Protein AF-A0A1C5CQM0-F1 (afdb_monomer_lite)

Foldseek 3Di:
DAPVPDDPPDDPVRVVVNVQVVAWDWPDDVCPFKTKTWAQVLADPVSATKIWIDGPPDPDPTDIDNHPVRVVVLVQLVVLLVQCDDDPPDDRPDDPVLVVLVVLLLVLLVCVLVVVVVSSLVSLVVSVSNNRPLSLLLNLVSCVVVVNLPPRLSAPQCLDPLCVLQVLLSNLLSDDLPCPDCCVVVVVSNVPHDPVSVVVSVVSNVCVNVVNDDDADDDPLRVLQVVLVVCVVVVNLVVSVVSNVVCQVVDDASDSSGRGGRSDPSPPD

Radius of gyration: 24.05 Å; chains: 1; bounding box: 66×36×62 Å

Sequence (269 aa):
MFEEYLDEDAGPEERREADIWRRRLQLDVDSDSIHVLLDPEDVDEDGEWAVHTWATWRAAPPERYANFFEFMRGMYREFHSLRALPAGGESEFANDTTRELDALVEQARLEALRGDWERAGHALDEAKEYGGPRAAGLGDQIRRLLGRTYMVYFEDVVTDPQYAPELLPALVAGHPARSDGDDSTLMFHLRGAGDDVVSLAYATLAQVRNGTYRYTAAGPFGEAVERARELARWGNTDGACRTLIDALPVWKPLGPDHLAPRCGSLNCA

Structure (mmCIF, N/CA/C/O backbone):
data_AF-A0A1C5CQM0-F1
#
_entry.id   AF-A0A1C5CQM0-F1
#
loop_
_atom_site.group_PDB
_atom_site.id
_atom_site.type_symbol
_atom_site.label_atom_id
_atom_site.label_alt_id
_atom_site.label_comp_id
_atom_site.label_asym_id
_atom_site.label_entity_id
_atom_site.label_seq_id
_atom_site.pdbx_PDB_ins_code
_atom_site.Cartn_x
_atom_site.Cartn_y
_atom_site.Cartn_z
_atom_site.occupancy
_atom_site.B_iso_or_equiv
_atom_site.auth_seq_id
_atom_site.auth_comp_id
_atom_site.auth_asym_id
_atom_site.auth_atom_id
_atom_site.pdbx_PDB_model_num
ATOM 1 N N . MET A 1 1 ? -29.329 11.227 12.791 1.00 56.06 1 MET A N 1
ATOM 2 C CA . MET A 1 1 ? -30.190 12.433 12.730 1.00 56.06 1 MET A CA 1
ATOM 3 C C . MET A 1 1 ? -30.830 12.685 14.106 1.00 56.06 1 MET A C 1
ATOM 5 O O . MET A 1 1 ? -31.096 11.701 14.782 1.00 56.06 1 MET A O 1
ATOM 9 N N . PHE A 1 2 ? -31.066 13.933 14.547 1.00 53.31 2 PHE A N 1
ATOM 10 C CA . PHE A 1 2 ? -31.861 14.205 15.769 1.00 53.31 2 PHE A CA 1
ATOM 11 C C . PHE A 1 2 ? -33.367 14.248 15.455 1.00 53.31 2 PHE A C 1
ATOM 13 O O . PHE A 1 2 ? -33.741 14.631 14.351 1.00 53.31 2 PHE A O 1
ATOM 20 N N . GLU A 1 3 ? -34.220 13.901 16.426 1.00 50.59 3 GLU A N 1
ATOM 21 C CA . GLU A 1 3 ? -35.688 13.826 16.274 1.00 50.59 3 GLU A CA 1
ATOM 22 C C . GLU A 1 3 ? -36.320 15.148 15.792 1.00 50.59 3 GLU A C 1
ATOM 24 O O . GLU A 1 3 ? -37.268 15.125 15.016 1.00 50.59 3 GLU A O 1
ATOM 29 N N . GLU A 1 4 ? -35.737 16.300 16.149 1.00 48.41 4 GLU A N 1
ATOM 30 C CA . GLU A 1 4 ? -36.160 17.629 15.665 1.00 48.41 4 GLU A CA 1
ATOM 31 C C . GLU A 1 4 ? -35.994 17.843 14.150 1.00 48.41 4 GLU A C 1
ATOM 33 O O . GLU A 1 4 ? -36.541 18.804 13.611 1.00 48.41 4 GLU A O 1
ATOM 38 N N . TYR A 1 5 ? -35.258 16.969 13.457 1.00 51.94 5 TYR A N 1
ATOM 39 C CA . TYR A 1 5 ? -35.043 17.034 12.009 1.00 51.94 5 TYR A CA 1
ATOM 40 C C . TYR A 1 5 ? -35.804 15.949 11.230 1.00 51.94 5 TYR A C 1
ATOM 42 O O . TYR A 1 5 ? -35.628 15.853 10.015 1.00 51.94 5 TYR A O 1
ATOM 50 N N . LEU A 1 6 ? -36.638 15.139 11.898 1.00 46.56 6 LEU A N 1
ATOM 51 C CA . LEU A 1 6 ? -37.507 14.166 11.233 1.00 46.56 6 LEU A CA 1
ATOM 52 C C . LEU A 1 6 ? -38.764 14.853 10.679 1.00 46.56 6 LEU A C 1
ATOM 54 O O . LEU A 1 6 ? -39.506 15.490 11.425 1.00 46.56 6 LEU A O 1
ATOM 58 N N . ASP A 1 7 ? -39.033 14.667 9.387 1.00 55.66 7 ASP A N 1
ATOM 59 C CA . ASP A 1 7 ? -40.323 14.997 8.764 1.00 55.66 7 ASP A CA 1
ATOM 60 C C . ASP A 1 7 ? -41.306 13.807 8.881 1.00 55.66 7 ASP A C 1
ATOM 62 O O . ASP A 1 7 ? -40.902 12.667 9.138 1.00 55.66 7 ASP A O 1
ATOM 66 N N . GLU A 1 8 ? -42.606 14.036 8.671 1.00 56.31 8 GLU A N 1
ATOM 67 C CA . GLU A 1 8 ? -43.654 13.000 8.698 1.00 56.31 8 GLU A CA 1
ATOM 68 C C . GLU A 1 8 ? -43.383 11.864 7.686 1.00 56.31 8 GLU A C 1
ATOM 70 O O . GLU A 1 8 ? -43.763 10.712 7.926 1.00 56.31 8 GLU A O 1
ATOM 75 N N . ASP A 1 9 ? -42.630 12.156 6.620 1.00 51.81 9 ASP A N 1
ATOM 76 C CA . ASP A 1 9 ? -42.226 11.225 5.559 1.00 51.81 9 ASP A CA 1
ATOM 77 C C . ASP A 1 9 ? -40.897 10.479 5.819 1.00 51.81 9 ASP A C 1
ATOM 79 O O . ASP A 1 9 ? -40.452 9.709 4.964 1.00 51.81 9 ASP A O 1
ATOM 83 N N . ALA A 1 10 ? -40.263 10.652 6.987 1.00 51.19 10 ALA A N 1
ATOM 84 C CA . ALA A 1 10 ? -38.963 10.041 7.278 1.00 51.19 10 ALA A CA 1
ATOM 85 C C . ALA A 1 10 ? -38.974 8.502 7.175 1.00 51.19 10 ALA A C 1
ATOM 87 O O . ALA A 1 10 ? -39.876 7.814 7.671 1.00 51.19 10 ALA A O 1
ATOM 88 N N . GLY A 1 11 ? -37.943 7.942 6.545 1.00 63.12 11 GLY A N 1
ATOM 89 C CA . GLY A 1 11 ? -37.805 6.507 6.316 1.00 63.12 11 GLY A CA 1
ATOM 90 C C . GLY A 1 11 ? -37.598 5.698 7.609 1.00 63.12 11 GLY A C 1
ATOM 91 O O . GLY A 1 11 ? -37.236 6.240 8.654 1.00 63.12 11 GLY A O 1
ATOM 92 N N . PRO A 1 12 ? -37.799 4.367 7.581 1.00 58.28 12 PRO A N 1
ATOM 93 C CA . PRO A 1 12 ? -37.571 3.511 8.748 1.00 58.28 12 PRO A CA 1
ATOM 94 C C . PRO A 1 12 ? -36.124 3.553 9.270 1.00 58.28 12 PRO A C 1
ATOM 96 O O . PRO A 1 12 ? -35.930 3.408 10.473 1.00 58.28 12 PRO A O 1
ATOM 99 N N . GLU A 1 13 ? -35.124 3.792 8.414 1.00 56.16 13 GLU A N 1
ATOM 100 C CA . GLU A 1 13 ? -33.720 3.977 8.826 1.00 56.16 13 GLU A CA 1
ATOM 101 C C . GLU A 1 13 ? -33.498 5.310 9.556 1.00 56.16 13 GLU A C 1
ATOM 103 O O . GLU A 1 13 ? -32.892 5.333 10.623 1.00 56.16 13 GLU A O 1
ATOM 108 N N . GLU A 1 14 ? -34.076 6.400 9.049 1.00 55.69 14 GLU A N 1
ATOM 109 C CA . GLU A 1 14 ? -34.025 7.738 9.655 1.00 55.69 14 GLU A CA 1
ATOM 110 C C . GLU A 1 14 ? -34.710 7.781 11.029 1.00 55.69 14 GLU A C 1
ATOM 112 O O . GLU A 1 14 ? -34.193 8.370 11.979 1.00 55.69 14 GLU A O 1
ATOM 117 N N . ARG A 1 15 ? -35.846 7.086 11.169 1.00 60.62 15 ARG A N 1
ATOM 118 C CA . ARG A 1 15 ? -36.527 6.919 12.463 1.00 60.62 15 ARG A CA 1
ATOM 119 C C . ARG A 1 15 ? -35.701 6.087 13.444 1.00 60.62 15 ARG A C 1
ATOM 121 O O . ARG A 1 15 ? -35.651 6.427 14.624 1.00 60.62 15 ARG A O 1
ATOM 128 N N . ARG A 1 16 ? -35.010 5.043 12.963 1.00 60.28 16 ARG A N 1
ATOM 129 C CA . ARG A 1 16 ? -34.065 4.257 13.773 1.00 60.28 16 ARG A CA 1
ATOM 130 C C . ARG A 1 16 ? -32.920 5.135 14.272 1.00 60.28 16 ARG A C 1
ATOM 132 O O . ARG A 1 16 ? -32.593 5.082 15.449 1.00 60.28 16 ARG A O 1
ATOM 139 N N . GLU A 1 17 ? -32.362 5.986 13.411 1.00 61.81 17 GLU A N 1
ATOM 140 C CA . GLU A 1 17 ? -31.308 6.930 13.793 1.00 61.81 17 GLU A CA 1
ATOM 141 C C . GLU A 1 17 ? -31.733 7.939 14.861 1.00 61.81 17 GLU A C 1
ATOM 143 O O . GLU A 1 17 ? -30.897 8.332 15.670 1.00 61.81 17 GLU A O 1
ATOM 148 N N . ALA A 1 18 ? -32.991 8.376 14.878 1.00 62.50 18 ALA A N 1
ATOM 149 C CA . ALA A 1 18 ? -33.484 9.275 15.918 1.00 62.50 18 ALA A CA 1
ATOM 150 C C . ALA A 1 18 ? -33.755 8.543 17.243 1.00 62.50 18 ALA A C 1
ATOM 152 O O . ALA A 1 18 ? -33.412 9.055 18.309 1.00 62.50 18 ALA A O 1
ATOM 153 N N . ASP A 1 19 ? -34.303 7.322 17.192 1.00 63.88 19 ASP A N 1
ATOM 154 C CA . ASP A 1 19 ? -34.532 6.483 18.381 1.00 63.88 19 ASP A CA 1
ATOM 155 C C . ASP A 1 19 ? -33.215 6.129 19.103 1.00 63.88 19 ASP A C 1
ATOM 157 O O . ASP A 1 19 ? -33.175 6.065 20.337 1.00 63.88 19 ASP A O 1
ATOM 161 N N . ILE A 1 20 ? -32.125 5.991 18.338 1.00 63.88 20 ILE A N 1
ATOM 162 C CA . ILE A 1 20 ? -30.747 5.825 18.826 1.00 63.88 20 ILE A CA 1
ATOM 163 C C . ILE A 1 20 ? -30.342 6.945 19.799 1.00 63.88 20 ILE A C 1
ATOM 165 O O . ILE A 1 20 ? -29.660 6.683 20.784 1.00 63.88 20 ILE A O 1
ATOM 169 N N . TRP A 1 21 ? -30.789 8.186 19.603 1.00 64.94 21 TRP A N 1
ATOM 170 C CA . TRP A 1 21 ? -30.466 9.280 20.529 1.00 64.94 21 TRP A CA 1
ATOM 171 C C . TRP A 1 21 ? -31.307 9.262 21.810 1.00 64.94 21 TRP A C 1
ATOM 173 O O . TRP A 1 21 ? -30.910 9.855 22.811 1.00 64.94 21 TRP A O 1
ATOM 183 N N . ARG A 1 22 ? -32.456 8.574 21.817 1.00 65.38 22 ARG A N 1
ATOM 184 C CA . ARG A 1 22 ? -33.427 8.635 22.921 1.00 65.38 22 ARG A CA 1
ATOM 185 C C . ARG A 1 22 ? -33.199 7.594 24.018 1.00 65.38 22 ARG A C 1
ATOM 187 O O . ARG A 1 22 ? -33.675 7.780 25.136 1.00 65.38 22 ARG A O 1
ATOM 194 N N . ARG A 1 23 ? -32.545 6.472 23.696 1.00 66.25 23 ARG A N 1
ATOM 195 C CA . ARG A 1 23 ? -32.475 5.280 24.573 1.00 66.25 23 ARG A CA 1
ATOM 196 C C . ARG A 1 23 ? -31.060 4.866 24.958 1.00 66.25 23 ARG A C 1
ATOM 198 O O . ARG A 1 23 ? -30.897 3.984 25.798 1.00 66.25 23 ARG A O 1
ATOM 205 N N . ARG A 1 24 ? -30.049 5.465 24.335 1.00 66.94 24 ARG A N 1
ATOM 206 C CA . ARG A 1 24 ? -28.674 4.990 24.434 1.00 66.94 24 ARG A CA 1
ATOM 207 C C . ARG A 1 24 ? -27.913 5.569 25.607 1.00 66.94 24 ARG A C 1
ATOM 209 O O . ARG A 1 24 ? -28.098 6.719 26.000 1.00 66.94 24 ARG A O 1
ATOM 216 N N . LEU A 1 25 ? -27.007 4.746 26.125 1.00 75.25 25 LEU A N 1
ATOM 217 C CA . LEU A 1 25 ? -26.005 5.179 27.082 1.00 75.25 25 LEU A CA 1
ATOM 218 C C . LEU A 1 25 ? -24.875 5.856 26.300 1.00 75.25 25 LEU A C 1
ATOM 220 O O . LEU A 1 25 ? -24.153 5.196 25.550 1.00 75.25 25 LEU A O 1
ATOM 224 N N . GLN A 1 26 ? -24.739 7.172 26.454 1.00 76.25 26 GLN A N 1
ATOM 225 C CA . GLN A 1 26 ? -23.591 7.898 25.924 1.00 76.25 26 GLN A CA 1
ATOM 226 C C . GLN A 1 26 ? -22.377 7.623 26.812 1.00 76.25 26 GLN A C 1
ATOM 228 O O . GLN A 1 26 ? -22.432 7.804 28.030 1.00 76.25 26 GLN A O 1
ATOM 233 N N . LEU A 1 27 ? -21.280 7.186 26.196 1.00 72.75 27 LEU A N 1
ATOM 234 C CA . LEU A 1 27 ? -19.985 7.168 26.859 1.00 72.75 27 LEU A CA 1
ATOM 235 C C . LEU A 1 27 ? -19.454 8.596 26.830 1.00 72.75 27 LEU A C 1
ATOM 237 O O . LEU A 1 27 ? -19.162 9.131 25.760 1.00 72.75 27 LEU A O 1
ATOM 241 N N . ASP A 1 28 ? -19.426 9.232 27.998 1.00 61.50 28 ASP A N 1
ATOM 242 C CA . ASP A 1 28 ? -19.013 10.623 28.108 1.00 61.50 28 ASP A CA 1
ATOM 243 C C . ASP A 1 28 ? -17.517 10.749 27.811 1.00 61.50 28 ASP A C 1
ATOM 245 O O . ASP A 1 28 ? -16.663 10.156 28.476 1.00 61.50 28 ASP A O 1
ATOM 249 N N . VAL A 1 29 ? -17.228 11.516 26.771 1.00 59.53 29 VAL A N 1
ATOM 250 C CA . VAL A 1 29 ? -15.906 12.010 26.421 1.00 59.53 29 VAL A CA 1
ATOM 251 C C . VAL A 1 29 ? -16.116 13.503 26.245 1.00 59.53 29 VAL A C 1
ATOM 253 O O . VAL A 1 29 ? -17.025 13.894 25.517 1.00 59.53 29 VAL A O 1
ATOM 256 N N . ASP A 1 30 ? -15.299 14.318 26.910 1.00 55.78 30 ASP A N 1
ATOM 257 C CA . ASP A 1 30 ? -15.329 15.785 26.830 1.00 55.78 30 ASP A CA 1
ATOM 258 C C . ASP A 1 30 ? -14.893 16.216 25.408 1.00 55.78 30 ASP A C 1
ATOM 260 O O . ASP A 1 30 ? -13.739 16.556 25.140 1.00 55.78 30 ASP A O 1
ATOM 264 N N . SER A 1 31 ? -15.791 16.020 24.441 1.00 58.78 31 SER A N 1
ATOM 265 C CA . SER A 1 31 ? -15.575 16.146 23.004 1.00 58.78 31 SER A CA 1
ATOM 266 C C . SER A 1 31 ? -16.852 16.671 22.357 1.00 58.78 31 SER A C 1
ATOM 268 O O . SER A 1 31 ? -17.829 15.945 22.190 1.00 58.78 31 SER A O 1
ATOM 270 N N . ASP A 1 32 ? -16.826 17.926 21.911 1.00 59.25 32 ASP A N 1
ATOM 271 C CA . ASP A 1 32 ? -17.967 18.614 21.274 1.00 59.25 32 ASP A CA 1
ATOM 272 C C . ASP A 1 32 ? -18.225 18.149 19.825 1.00 59.25 32 ASP A C 1
ATOM 274 O O . ASP A 1 32 ? -18.612 18.914 18.942 1.00 59.25 32 ASP A O 1
ATOM 278 N N . SER A 1 33 ? -17.829 16.923 19.510 1.00 65.06 33 SER A N 1
ATOM 279 C CA . SER A 1 33 ? -17.196 16.642 18.232 1.00 65.06 33 SER A CA 1
ATOM 280 C C . SER A 1 33 ? -17.438 15.200 17.776 1.00 65.06 33 SER A C 1
ATOM 282 O O . SER A 1 33 ? -17.894 14.982 16.649 1.00 65.06 33 SER A O 1
ATOM 284 N N . ILE A 1 34 ? -17.246 14.223 18.668 1.00 74.31 34 ILE A N 1
ATOM 285 C CA . ILE A 1 34 ? -17.585 12.814 18.429 1.00 74.31 34 ILE A CA 1
ATOM 286 C C . ILE A 1 34 ? -18.450 12.308 19.579 1.00 74.31 34 ILE A C 1
ATOM 288 O O . ILE A 1 34 ? -18.066 12.402 20.740 1.00 74.31 34 ILE A O 1
ATOM 292 N N . HIS A 1 35 ? -19.589 11.712 19.246 1.00 77.31 35 HIS A N 1
ATOM 293 C CA . HIS A 1 35 ? -20.472 11.042 20.191 1.00 77.31 35 HIS A CA 1
ATOM 294 C C . HIS A 1 35 ? -20.327 9.528 20.058 1.00 77.31 35 HIS A C 1
ATOM 296 O O . HIS A 1 35 ? -20.376 8.993 18.950 1.00 77.31 35 HIS A O 1
ATOM 302 N N . VAL A 1 36 ? -20.188 8.839 21.191 1.00 85.00 36 VAL A N 1
ATOM 303 C CA . VAL A 1 36 ? -20.109 7.375 21.268 1.00 85.00 36 VAL A CA 1
ATOM 304 C C . VAL A 1 36 ? -21.316 6.864 22.047 1.00 85.00 36 VAL A C 1
ATOM 306 O O . VAL A 1 36 ? -21.500 7.207 23.216 1.00 85.00 36 VAL A O 1
ATOM 309 N N . LEU A 1 37 ? -22.159 6.068 21.390 1.00 85.12 37 LEU A N 1
ATOM 310 C CA . LEU A 1 37 ? -23.470 5.666 21.899 1.00 85.12 37 LEU A CA 1
ATOM 311 C C . LEU A 1 37 ? -23.609 4.141 21.922 1.00 85.12 37 LEU A C 1
ATOM 313 O O . LEU A 1 37 ? -23.523 3.510 20.869 1.00 85.12 37 LEU A O 1
ATOM 317 N N . LEU A 1 38 ? -23.914 3.564 23.085 1.00 85.31 38 LEU A N 1
ATOM 318 C CA . LEU A 1 38 ? -24.212 2.135 23.248 1.00 85.31 38 LEU A CA 1
ATOM 319 C C . LEU A 1 38 ? -25.714 1.853 23.120 1.00 85.31 38 LEU A C 1
ATOM 321 O O . LEU A 1 38 ? -26.513 2.505 23.799 1.00 85.31 38 LEU A O 1
ATOM 325 N N . ASP A 1 39 ? -26.089 0.880 22.287 1.00 85.25 39 ASP A N 1
ATOM 326 C CA . ASP A 1 39 ? -27.480 0.471 22.056 1.00 85.25 39 ASP A CA 1
ATOM 327 C C . ASP A 1 39 ? -27.900 -0.773 22.849 1.00 85.25 39 ASP A C 1
ATOM 329 O O . ASP A 1 39 ? -27.424 -1.867 22.556 1.00 85.25 39 ASP A O 1
ATOM 333 N N . PRO A 1 40 ? -28.833 -0.660 23.804 1.00 81.50 40 PRO A N 1
ATOM 334 C CA . PRO A 1 40 ? -29.360 -1.827 24.504 1.00 81.50 40 PRO A CA 1
ATOM 335 C C . PRO A 1 40 ? -30.330 -2.687 23.669 1.00 81.50 40 PRO A C 1
ATOM 337 O O . PRO A 1 40 ? -30.640 -3.800 24.087 1.00 81.50 40 PRO A O 1
ATOM 340 N N . GLU A 1 41 ? -30.851 -2.200 22.534 1.00 80.62 41 GLU A N 1
ATOM 341 C CA . GLU A 1 41 ? -31.756 -2.958 21.646 1.00 80.62 41 GLU A CA 1
ATOM 342 C C . GLU A 1 41 ? -31.040 -3.581 20.437 1.00 80.62 41 GLU A C 1
ATOM 344 O O . GLU A 1 41 ? -31.612 -4.437 19.756 1.00 80.62 41 GLU A O 1
ATOM 349 N N . ASP A 1 42 ? -29.796 -3.181 20.176 1.00 83.06 42 ASP A N 1
ATOM 350 C CA . ASP A 1 42 ? -28.930 -3.782 19.163 1.00 83.06 42 ASP A CA 1
ATOM 351 C C . ASP A 1 42 ? -27.822 -4.555 19.877 1.00 83.06 42 ASP A C 1
ATOM 353 O O . ASP A 1 42 ? -26.782 -4.002 20.231 1.00 83.06 42 ASP A O 1
ATOM 357 N N . VAL A 1 43 ? -28.101 -5.830 20.152 1.00 85.88 43 VAL A N 1
ATOM 358 C CA . VAL A 1 43 ? -27.201 -6.737 20.867 1.00 85.88 43 VAL A CA 1
ATOM 359 C C . VAL A 1 43 ? -26.682 -7.830 19.945 1.00 85.88 43 VAL A C 1
ATOM 361 O O . VAL A 1 43 ? -27.408 -8.310 19.070 1.00 85.88 43 VAL A O 1
ATOM 364 N N . ASP A 1 44 ? -25.427 -8.218 20.135 1.00 85.12 44 ASP A N 1
ATOM 365 C CA . ASP A 1 44 ? -24.821 -9.323 19.398 1.00 85.12 44 ASP A CA 1
ATOM 366 C C . ASP A 1 44 ? -25.192 -10.703 19.982 1.00 85.12 44 ASP A C 1
ATOM 368 O O . ASP A 1 44 ? -26.022 -10.829 20.888 1.00 85.12 44 ASP A O 1
ATOM 372 N N . GLU A 1 45 ? -24.612 -11.765 19.412 1.00 85.69 45 GLU A N 1
ATOM 373 C CA . GLU A 1 45 ? -24.870 -13.157 19.813 1.00 85.69 45 GLU A CA 1
ATOM 374 C C . GLU A 1 45 ? -24.453 -13.454 21.265 1.00 85.69 45 GLU A C 1
ATOM 376 O O . GLU A 1 45 ? -25.025 -14.350 21.892 1.00 85.69 45 GLU A O 1
ATOM 381 N N . ASP A 1 46 ? -23.514 -12.676 21.810 1.00 85.44 46 ASP A N 1
ATOM 382 C CA . ASP A 1 46 ? -23.006 -12.791 23.178 1.00 85.44 46 ASP A CA 1
ATOM 383 C C . ASP A 1 46 ? -23.774 -11.886 24.165 1.00 85.44 46 ASP A C 1
ATOM 385 O O . ASP A 1 46 ? -23.576 -11.957 25.383 1.00 85.44 46 ASP A O 1
ATOM 389 N N . GLY A 1 47 ? -24.716 -11.081 23.659 1.00 85.81 47 GLY A N 1
ATOM 390 C CA . GLY A 1 47 ? -25.523 -10.144 24.435 1.00 85.81 47 GLY A CA 1
ATOM 391 C C . GLY A 1 47 ? -24.816 -8.820 24.730 1.00 85.81 47 GLY A C 1
ATOM 392 O O . GLY A 1 47 ? -25.291 -8.058 25.579 1.00 85.81 47 GLY A O 1
ATOM 393 N N . GLU A 1 48 ? -23.699 -8.535 24.058 1.00 89.00 48 GLU A N 1
ATOM 394 C CA . GLU A 1 48 ? -23.023 -7.247 24.155 1.00 89.00 48 GLU A CA 1
ATOM 395 C C . GLU A 1 48 ? -23.739 -6.195 23.302 1.00 89.00 48 GLU A C 1
ATOM 397 O O . GLU A 1 48 ? -24.322 -6.488 22.261 1.00 89.00 48 GLU A O 1
ATOM 402 N N . TRP A 1 49 ? -23.734 -4.950 23.777 1.00 90.12 49 TRP A N 1
ATOM 403 C CA . TRP A 1 49 ? -24.436 -3.836 23.138 1.00 90.12 49 TRP A CA 1
ATOM 404 C C . TRP A 1 49 ? -23.597 -3.239 22.011 1.00 90.12 49 TRP A C 1
ATOM 406 O O . TRP A 1 49 ? -22.423 -2.913 22.214 1.00 90.12 49 TRP A O 1
ATOM 416 N N . ALA A 1 50 ? -24.217 -3.008 20.856 1.00 89.38 50 ALA A N 1
ATOM 417 C CA . ALA A 1 50 ? -23.577 -2.356 19.726 1.00 89.38 50 ALA A CA 1
ATOM 418 C C . ALA A 1 50 ? -23.188 -0.914 20.066 1.00 89.38 50 ALA A C 1
ATOM 420 O O . ALA A 1 50 ? -23.922 -0.177 20.733 1.00 89.38 50 ALA A O 1
ATOM 421 N N . VAL A 1 51 ? -22.034 -0.481 19.562 1.00 87.12 51 VAL A N 1
ATOM 422 C CA . VAL A 1 51 ? -21.551 0.896 19.720 1.00 87.12 51 VAL A CA 1
ATOM 423 C C . VAL A 1 51 ? -21.727 1.608 18.396 1.00 87.12 51 VAL A C 1
ATOM 425 O O . VAL A 1 51 ? -21.331 1.086 17.357 1.00 87.12 51 VAL A O 1
ATOM 428 N N . HIS A 1 52 ? -22.289 2.812 18.414 1.00 85.31 52 HIS A N 1
ATOM 429 C CA . HIS A 1 52 ? -22.277 3.672 17.240 1.00 85.31 52 HIS A CA 1
ATOM 430 C C . HIS A 1 52 ? -21.522 4.953 17.531 1.00 85.31 52 HIS A C 1
ATOM 432 O O . HIS A 1 52 ? -21.718 5.573 18.579 1.00 85.31 52 HIS A O 1
ATOM 438 N N . THR A 1 53 ? -20.688 5.353 16.580 1.00 83.44 53 THR A N 1
ATOM 439 C CA . THR A 1 53 ? -19.981 6.625 16.627 1.00 83.44 53 THR A CA 1
ATOM 440 C C . THR A 1 53 ? -20.626 7.601 15.660 1.00 83.44 53 THR A C 1
ATOM 442 O O . THR A 1 53 ? -20.942 7.269 14.516 1.00 83.44 53 THR A O 1
ATOM 445 N N . TRP A 1 54 ? -20.838 8.826 16.123 1.00 74.19 54 TRP A N 1
ATOM 446 C CA . TRP A 1 54 ? -21.346 9.909 15.298 1.00 74.19 54 TRP A CA 1
ATOM 447 C C . TRP A 1 54 ? -20.423 11.112 15.418 1.00 74.19 54 TRP A C 1
ATOM 449 O O . TRP A 1 54 ? -20.199 11.621 16.512 1.00 74.19 54 TRP A O 1
ATOM 459 N N . ALA A 1 55 ? -19.880 11.557 14.290 1.00 77.44 55 ALA A N 1
ATOM 460 C CA . ALA A 1 55 ? -19.008 12.719 14.219 1.00 77.44 55 ALA A CA 1
ATOM 461 C C . ALA A 1 55 ? -19.709 13.818 13.418 1.00 77.44 55 ALA A C 1
ATOM 463 O O . ALA A 1 55 ? -20.078 13.604 12.263 1.00 77.44 55 ALA A O 1
ATOM 464 N N . THR A 1 56 ? -19.877 14.997 14.018 1.00 68.12 56 THR A N 1
ATOM 465 C CA . THR A 1 56 ? -20.667 16.114 13.456 1.00 68.12 56 THR A CA 1
ATOM 466 C C . THR A 1 56 ? -20.136 16.625 12.110 1.00 68.12 56 THR A C 1
ATOM 468 O O . THR A 1 56 ? -20.901 17.132 11.293 1.00 68.12 56 THR A O 1
ATOM 471 N N . TRP A 1 57 ? -18.832 16.486 11.853 1.00 64.88 57 TRP A N 1
ATOM 472 C CA . TRP A 1 57 ? -18.178 16.892 10.599 1.00 64.88 57 TRP A CA 1
ATOM 473 C C . TRP A 1 57 ? -18.123 15.795 9.537 1.00 64.88 57 TRP A C 1
ATOM 475 O O . TRP A 1 57 ? -17.750 16.065 8.393 1.00 64.88 57 TRP A O 1
ATOM 485 N N . ARG A 1 58 ? -18.410 14.542 9.899 1.00 66.19 58 ARG A N 1
ATOM 486 C CA . ARG A 1 58 ? -18.340 13.426 8.959 1.00 66.19 58 ARG A CA 1
ATOM 487 C C . ARG A 1 58 ? -19.677 13.391 8.227 1.00 66.19 58 ARG A C 1
ATOM 489 O O . ARG A 1 58 ? -20.696 13.052 8.813 1.00 66.19 58 ARG A O 1
ATOM 496 N N . ALA A 1 59 ? -19.686 13.729 6.939 1.00 65.88 59 ALA A N 1
ATOM 497 C CA . ALA A 1 59 ? -20.866 13.600 6.074 1.00 65.88 59 ALA A CA 1
ATOM 498 C C . ALA A 1 59 ? -21.142 12.125 5.701 1.00 65.88 59 ALA A C 1
ATOM 500 O O . ALA A 1 59 ? -21.361 11.791 4.539 1.00 65.88 59 ALA A O 1
ATOM 501 N N . ALA A 1 60 ? -21.048 11.232 6.685 1.00 66.56 60 ALA A N 1
ATOM 502 C CA . ALA A 1 60 ? -21.230 9.796 6.564 1.00 66.56 60 ALA A CA 1
ATOM 503 C C . ALA A 1 60 ? -22.168 9.315 7.684 1.00 66.56 60 ALA A C 1
ATOM 505 O O . ALA A 1 60 ? -22.212 9.945 8.746 1.00 66.56 60 ALA A O 1
ATOM 506 N N . PRO A 1 61 ? -22.916 8.221 7.462 1.00 67.81 61 PRO A N 1
ATOM 507 C CA . PRO A 1 61 ? -23.757 7.633 8.499 1.00 67.81 61 PRO A CA 1
ATOM 508 C C . PRO A 1 61 ? -22.928 7.210 9.726 1.00 67.81 61 PRO A C 1
ATOM 510 O O . PRO A 1 61 ? -21.715 6.999 9.599 1.00 67.81 61 PRO A O 1
ATOM 513 N N . PRO A 1 62 ? -23.563 7.076 10.908 1.00 74.06 62 PRO A N 1
ATOM 514 C CA . PRO A 1 62 ? -22.889 6.608 12.111 1.00 74.06 62 PRO A CA 1
ATOM 515 C C . PRO A 1 62 ? -22.197 5.266 11.869 1.00 74.06 62 PRO A C 1
ATOM 517 O O . PRO A 1 62 ? -22.797 4.335 11.327 1.00 74.06 62 PRO A O 1
ATOM 520 N N . GLU A 1 63 ? -20.944 5.150 12.291 1.00 83.75 63 GLU A N 1
ATOM 521 C CA . GLU A 1 63 ? -20.203 3.900 12.159 1.00 83.75 63 GLU A CA 1
ATOM 522 C C . GLU A 1 63 ? -20.635 2.949 13.275 1.00 83.75 63 GLU A C 1
ATOM 524 O O . GLU A 1 63 ? -20.654 3.331 14.446 1.00 83.75 63 GLU A O 1
ATOM 529 N N . ARG A 1 64 ? -21.031 1.726 12.910 1.00 87.75 64 ARG A N 1
ATOM 530 C CA . ARG A 1 64 ? -21.529 0.710 13.843 1.00 87.75 64 ARG A CA 1
ATOM 531 C C . ARG A 1 64 ? -20.453 -0.331 14.121 1.00 87.75 64 ARG A C 1
ATOM 533 O O . ARG A 1 64 ? -19.984 -0.999 13.203 1.00 87.75 64 ARG A O 1
ATOM 540 N N . TYR A 1 65 ? -20.187 -0.556 15.398 1.00 86.75 65 TYR A N 1
ATOM 541 C CA . TYR A 1 65 ? -19.383 -1.654 15.918 1.00 86.75 65 TYR A CA 1
ATOM 542 C C . TYR A 1 65 ? -20.299 -2.669 16.598 1.00 86.75 65 TYR A C 1
ATOM 544 O O . TYR A 1 65 ? -21.263 -2.286 17.261 1.00 86.75 65 TYR A O 1
ATOM 552 N N . ALA A 1 66 ? -20.003 -3.959 16.423 1.00 87.50 66 ALA A N 1
ATOM 553 C CA . ALA A 1 66 ? -20.823 -5.037 16.979 1.00 87.50 66 ALA A CA 1
ATOM 554 C C . ALA A 1 66 ? -20.924 -4.960 18.508 1.00 87.50 66 ALA A C 1
ATOM 556 O O . ALA A 1 66 ? -21.993 -5.207 19.051 1.00 87.50 66 ALA A O 1
ATOM 557 N N . ASN A 1 67 ? -19.837 -4.552 19.166 1.00 87.69 67 ASN A N 1
ATOM 558 C CA . ASN A 1 67 ? -19.760 -4.409 20.609 1.00 87.69 67 ASN A CA 1
ATOM 559 C C . ASN A 1 67 ? -18.654 -3.428 21.038 1.00 87.69 67 ASN A C 1
ATOM 561 O O . ASN A 1 67 ? -17.927 -2.864 20.210 1.00 87.69 67 ASN A O 1
ATOM 565 N N . PHE A 1 68 ? -18.532 -3.212 22.351 1.00 86.81 68 PHE A N 1
ATOM 566 C CA . PHE A 1 68 ? -17.540 -2.303 22.931 1.00 86.81 68 PHE A CA 1
ATOM 567 C C . PHE A 1 68 ? -16.097 -2.756 22.699 1.00 86.81 68 PHE A C 1
ATOM 569 O O . PHE A 1 68 ? -15.219 -1.912 22.512 1.00 86.81 68 PHE A O 1
ATOM 576 N N . PHE A 1 69 ? -15.841 -4.064 22.663 1.00 87.62 69 PHE A N 1
ATOM 577 C CA . PHE A 1 69 ? -14.506 -4.587 22.396 1.00 87.62 69 PHE A CA 1
ATOM 578 C C . PHE A 1 69 ? -14.030 -4.236 20.979 1.00 87.62 69 PHE A C 1
ATOM 580 O O . PHE A 1 69 ? -12.939 -3.682 20.819 1.00 87.62 69 PHE A O 1
ATOM 587 N N . GLU A 1 70 ? -14.861 -4.474 19.962 1.00 89.12 70 GLU A N 1
ATOM 588 C CA . GLU A 1 70 ? -14.543 -4.121 18.573 1.00 89.12 70 GLU A CA 1
ATOM 589 C C . GLU A 1 70 ? -14.406 -2.605 18.383 1.00 89.12 70 GLU A C 1
ATOM 591 O O . GLU A 1 70 ? -13.505 -2.152 17.674 1.00 89.12 70 GLU A O 1
ATOM 596 N N . PHE A 1 71 ? -15.223 -1.807 19.080 1.00 89.12 71 PHE A N 1
ATOM 597 C CA . PHE A 1 71 ? -15.055 -0.353 19.116 1.00 89.12 71 PHE A CA 1
ATOM 598 C C . PHE A 1 71 ? -13.687 0.052 19.683 1.00 89.12 71 PHE A C 1
ATOM 600 O O . PHE A 1 71 ? -12.949 0.798 19.041 1.00 89.12 71 PHE A O 1
ATOM 607 N N . MET A 1 72 ? -13.306 -0.470 20.852 1.00 89.00 72 MET A N 1
ATOM 608 C CA . MET A 1 72 ? -12.016 -0.151 21.470 1.00 89.00 72 MET A CA 1
ATOM 609 C C . MET A 1 72 ? -10.836 -0.601 20.607 1.00 89.00 72 MET A C 1
ATOM 611 O O . MET A 1 72 ? -9.835 0.111 20.518 1.00 89.00 72 MET A O 1
ATOM 615 N N . ARG A 1 73 ? -10.952 -1.747 19.925 1.00 88.12 73 ARG A N 1
ATOM 616 C CA . ARG A 1 73 ? -9.950 -2.219 18.961 1.00 88.12 73 ARG A CA 1
ATOM 617 C C . ARG A 1 73 ? -9.841 -1.288 17.750 1.00 88.12 73 ARG A C 1
ATOM 619 O O . ARG A 1 73 ? -8.726 -0.996 17.317 1.00 88.12 73 ARG A O 1
ATOM 626 N N . GLY A 1 74 ? -10.968 -0.799 17.233 1.00 86.44 74 GLY A N 1
ATOM 627 C CA . GLY A 1 74 ? -11.020 0.211 16.173 1.00 86.44 74 GLY A CA 1
ATOM 628 C C . GLY A 1 74 ? -10.345 1.521 16.583 1.00 86.44 74 GLY A C 1
ATOM 629 O O . GL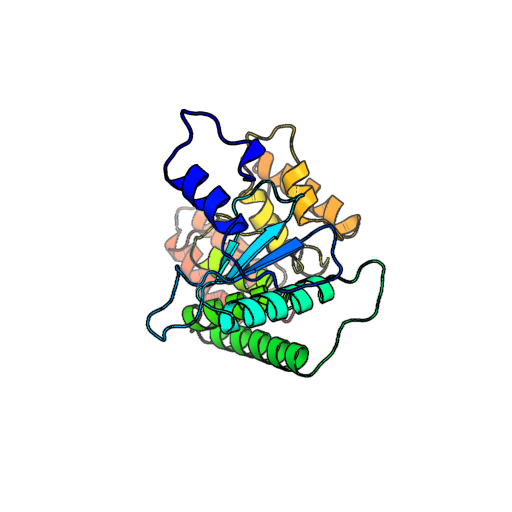Y A 1 74 ? -9.444 1.988 15.893 1.00 86.44 74 GLY A O 1
ATOM 630 N N . MET A 1 75 ? -10.688 2.056 17.757 1.00 86.56 75 MET A N 1
ATOM 631 C CA . MET A 1 75 ? -10.068 3.275 18.299 1.00 86.56 75 MET A CA 1
ATOM 632 C C . MET A 1 75 ? -8.571 3.112 18.543 1.00 86.56 75 MET A C 1
ATOM 634 O O . MET A 1 75 ? -7.789 4.028 18.300 1.00 86.56 75 MET A O 1
ATOM 638 N N . TYR A 1 76 ? -8.153 1.932 18.995 1.00 85.69 76 TYR A N 1
ATOM 639 C CA . TYR A 1 76 ? -6.745 1.616 19.169 1.00 85.69 76 TYR A CA 1
ATOM 640 C C . TYR A 1 76 ? -5.982 1.648 17.836 1.00 85.69 76 TYR A C 1
ATOM 642 O O . TYR A 1 76 ? -4.919 2.261 17.762 1.00 85.69 76 TYR A O 1
ATOM 650 N N . ARG A 1 77 ? -6.538 1.057 16.769 1.00 87.44 77 ARG A N 1
ATOM 651 C CA . ARG A 1 77 ? -5.977 1.134 15.406 1.00 87.44 77 ARG A CA 1
ATOM 652 C C . ARG A 1 77 ? -5.900 2.568 14.895 1.00 87.44 77 ARG A C 1
ATOM 654 O O . ARG A 1 77 ? -4.836 2.997 14.456 1.00 87.44 77 ARG A O 1
ATOM 661 N N . GLU A 1 78 ? -6.998 3.315 15.004 1.00 84.00 78 GLU A N 1
ATOM 662 C CA . GLU A 1 78 ? -7.077 4.707 14.553 1.00 84.00 78 GLU A CA 1
ATOM 663 C C . GLU A 1 78 ? -6.046 5.586 15.267 1.00 84.00 78 GLU A C 1
ATOM 665 O O . GLU A 1 78 ? -5.340 6.362 14.625 1.00 84.00 78 GLU A O 1
ATOM 670 N N . PHE A 1 79 ? -5.887 5.414 16.581 1.00 84.81 79 PHE A N 1
ATOM 671 C CA . PHE A 1 79 ? -4.877 6.130 17.351 1.00 84.81 79 PHE A CA 1
ATOM 672 C C . PHE A 1 79 ? -3.460 5.901 16.806 1.00 84.81 79 PHE A C 1
ATOM 674 O O . PHE A 1 79 ? -2.717 6.868 16.626 1.00 84.81 79 PHE A O 1
ATOM 681 N N . HIS A 1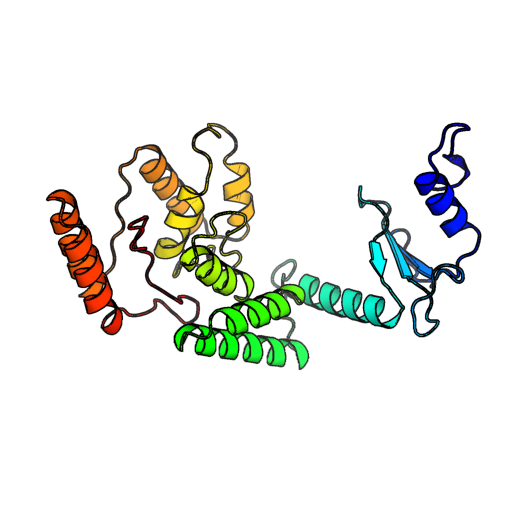 80 ? -3.080 4.650 16.521 1.00 83.19 80 HIS A N 1
ATOM 682 C CA . HIS A 1 80 ? -1.766 4.356 15.933 1.00 83.19 80 HIS A CA 1
ATOM 683 C C . HIS A 1 80 ? -1.641 4.922 14.519 1.00 83.19 80 HIS A C 1
ATOM 685 O O . HIS A 1 80 ? -0.636 5.562 14.220 1.00 83.19 80 HIS A O 1
ATOM 691 N N . SER A 1 81 ? -2.682 4.798 13.692 1.00 81.19 81 SER A N 1
ATOM 692 C CA . SER A 1 81 ? -2.674 5.331 12.327 1.00 81.19 81 SER A CA 1
ATOM 693 C C . SER A 1 81 ? -2.491 6.851 12.290 1.00 81.19 81 SER A C 1
ATOM 695 O O . SER A 1 81 ? -1.680 7.355 11.513 1.00 81.19 81 SER A O 1
ATOM 697 N N . LEU A 1 82 ? -3.170 7.590 13.171 1.00 81.06 82 LEU A N 1
ATOM 698 C CA . LEU A 1 82 ? -3.008 9.042 13.284 1.00 81.06 82 LEU A CA 1
ATOM 699 C C . LEU A 1 82 ? -1.612 9.437 13.778 1.00 81.06 82 LEU A C 1
ATOM 701 O O . LEU A 1 82 ? -1.102 10.490 13.402 1.00 81.06 82 LEU A O 1
ATOM 705 N N . ARG A 1 83 ? -0.988 8.609 14.621 1.00 78.12 83 ARG A N 1
ATOM 706 C CA . ARG A 1 83 ? 0.371 8.840 15.133 1.00 78.12 83 ARG A CA 1
ATOM 707 C C . ARG A 1 83 ? 1.468 8.457 14.144 1.00 78.12 83 ARG A C 1
ATOM 709 O O . ARG A 1 83 ? 2.572 8.980 14.265 1.00 78.12 83 ARG A O 1
ATOM 716 N N . ALA A 1 84 ? 1.171 7.592 13.179 1.00 69.81 84 ALA A N 1
ATOM 717 C CA . ALA A 1 84 ? 2.115 7.176 12.149 1.00 69.81 84 ALA A CA 1
ATOM 718 C C . ALA A 1 84 ? 2.433 8.278 11.121 1.00 69.81 84 ALA A C 1
ATOM 720 O O . ALA A 1 84 ? 3.469 8.213 10.468 1.00 69.81 84 ALA A O 1
ATOM 721 N N . LEU A 1 85 ? 1.583 9.305 10.999 1.00 63.31 85 LEU A N 1
ATOM 722 C CA . LEU A 1 85 ? 1.809 10.496 10.172 1.00 63.31 85 LEU A CA 1
ATOM 723 C C . LEU A 1 85 ? 2.169 11.680 11.087 1.00 63.31 85 LEU A C 1
ATOM 725 O O . LEU A 1 85 ? 1.264 12.366 11.570 1.00 63.31 85 LEU A O 1
ATOM 729 N N . PRO A 1 86 ? 3.461 11.959 11.360 1.00 55.19 86 PRO A N 1
ATOM 730 C CA . PRO A 1 86 ? 3.831 13.014 12.291 1.00 55.19 86 PRO A CA 1
ATOM 731 C C . PRO A 1 86 ? 3.370 14.369 11.751 1.00 55.19 86 PRO A C 1
ATOM 733 O O . PRO A 1 86 ? 3.825 14.834 10.701 1.00 55.19 86 PRO A O 1
ATOM 736 N N . ALA A 1 87 ? 2.492 15.048 12.484 1.00 52.72 87 ALA A N 1
ATOM 737 C CA . ALA A 1 87 ? 2.210 16.447 12.221 1.00 52.72 87 ALA A CA 1
ATOM 738 C C . ALA A 1 87 ? 3.463 17.267 12.576 1.00 52.72 87 ALA A C 1
ATOM 740 O O . ALA A 1 87 ? 3.780 17.461 13.743 1.00 52.72 87 ALA A O 1
ATOM 741 N N . GLY A 1 88 ? 4.195 17.750 11.570 1.00 51.44 88 GLY A N 1
ATOM 742 C CA . GLY A 1 88 ? 5.222 18.777 11.776 1.00 51.44 88 GLY A CA 1
ATOM 743 C C . GLY A 1 88 ? 6.560 18.307 12.361 1.00 51.44 88 GLY A C 1
ATOM 744 O O . GLY A 1 88 ? 7.132 19.010 13.189 1.00 51.44 88 GLY A O 1
ATOM 745 N N . GLY A 1 89 ? 7.106 17.177 11.897 1.00 52.28 89 GLY A N 1
ATOM 746 C CA . GLY A 1 89 ? 8.494 16.790 12.204 1.00 52.28 89 GLY A CA 1
ATOM 747 C C . GLY A 1 89 ? 8.714 16.239 13.616 1.00 52.28 89 GLY A C 1
ATOM 748 O O . GLY A 1 89 ? 9.847 16.227 14.099 1.00 52.28 89 GLY A O 1
ATOM 749 N N . GLU A 1 90 ? 7.646 15.795 14.281 1.00 57.78 90 GLU A N 1
ATOM 750 C CA . GLU A 1 90 ? 7.753 15.017 15.514 1.00 57.78 90 GLU A CA 1
ATOM 751 C C . GLU A 1 90 ? 8.464 13.677 15.258 1.00 57.78 90 GLU A C 1
ATOM 753 O O . GLU A 1 90 ? 8.402 13.113 14.163 1.00 57.78 90 GLU A O 1
ATOM 758 N N . SER A 1 91 ? 9.172 13.182 16.278 1.00 57.19 91 SER A N 1
ATOM 759 C CA . SER A 1 91 ? 9.836 11.875 16.231 1.00 57.19 91 SER A CA 1
ATOM 760 C C . SER A 1 91 ? 8.814 10.760 16.023 1.00 57.19 91 SER A C 1
ATOM 762 O O . SER A 1 91 ? 7.707 10.827 16.555 1.00 57.19 91 SER A O 1
ATOM 764 N N . GLU A 1 92 ? 9.228 9.709 15.317 1.00 66.38 92 GLU A N 1
ATOM 765 C CA . GLU A 1 92 ? 8.439 8.497 15.105 1.00 66.38 92 GLU A CA 1
ATOM 766 C C . GLU A 1 92 ? 7.869 7.961 16.428 1.00 66.38 92 GLU A C 1
ATOM 768 O O . GLU A 1 92 ? 8.577 7.841 17.438 1.00 66.38 92 GLU A O 1
ATOM 773 N N . PHE A 1 93 ? 6.569 7.666 16.429 1.00 71.44 93 PHE A N 1
ATOM 774 C CA . PHE A 1 93 ? 5.870 7.124 17.585 1.00 71.44 93 PHE A CA 1
ATOM 775 C C . PHE A 1 93 ? 6.242 5.649 17.777 1.00 71.44 93 PHE A C 1
ATOM 777 O O . PHE A 1 93 ? 5.599 4.759 17.236 1.00 71.44 93 PHE A O 1
ATOM 784 N N . ALA A 1 94 ? 7.296 5.387 18.550 1.00 79.69 94 ALA A N 1
ATOM 785 C CA . ALA A 1 94 ? 7.795 4.034 18.783 1.00 79.69 94 ALA A CA 1
ATOM 786 C C . ALA A 1 94 ? 7.272 3.435 20.101 1.00 79.69 94 ALA A C 1
ATOM 788 O O . ALA A 1 94 ? 7.571 3.931 21.190 1.00 79.69 94 ALA A O 1
ATOM 789 N N . ASN A 1 95 ? 6.554 2.316 20.022 1.00 83.94 95 ASN A N 1
ATOM 790 C CA . ASN A 1 95 ? 6.132 1.507 21.168 1.00 83.94 95 ASN A CA 1
ATOM 791 C C . ASN A 1 95 ? 6.235 0.004 20.841 1.00 83.94 95 ASN A C 1
ATOM 793 O O . ASN A 1 95 ? 6.777 -0.377 19.807 1.00 83.94 95 ASN A O 1
ATOM 797 N N . ASP A 1 96 ? 5.786 -0.863 21.748 1.00 87.31 96 ASP A N 1
ATOM 798 C CA . ASP A 1 96 ? 5.861 -2.315 21.536 1.00 87.31 96 ASP A CA 1
ATOM 799 C C . ASP A 1 96 ? 5.006 -2.761 20.337 1.00 87.31 96 ASP A C 1
ATOM 801 O O . ASP A 1 96 ? 5.474 -3.540 19.512 1.00 87.31 96 ASP A O 1
ATOM 805 N N . THR A 1 97 ? 3.816 -2.184 20.172 1.00 85.50 97 THR A N 1
ATOM 806 C CA . THR A 1 97 ? 2.912 -2.445 19.044 1.00 85.50 97 THR A CA 1
ATOM 807 C C . THR A 1 97 ? 3.518 -2.037 17.711 1.00 85.50 97 THR A C 1
ATOM 809 O O . THR A 1 97 ? 3.441 -2.801 16.758 1.00 85.50 97 THR A O 1
ATOM 812 N N . THR A 1 98 ? 4.158 -0.868 17.617 1.00 85.19 98 THR A N 1
ATOM 813 C CA . THR A 1 98 ? 4.787 -0.454 16.354 1.00 85.19 98 THR A CA 1
ATOM 814 C C . THR A 1 98 ? 5.962 -1.356 15.992 1.00 85.19 98 THR A C 1
ATOM 816 O O . THR A 1 98 ? 6.097 -1.730 14.834 1.00 85.19 98 THR A O 1
ATOM 819 N N . ARG A 1 99 ? 6.741 -1.830 16.976 1.00 89.31 99 ARG A N 1
ATOM 820 C CA . ARG A 1 99 ? 7.802 -2.824 16.727 1.00 89.31 99 ARG A CA 1
ATOM 821 C C . ARG A 1 99 ? 7.252 -4.179 16.278 1.00 89.31 99 ARG A C 1
ATOM 823 O O . ARG A 1 99 ? 7.868 -4.841 15.445 1.00 89.31 99 ARG A O 1
ATOM 830 N N . GLU A 1 100 ? 6.123 -4.611 16.833 1.00 90.25 100 GLU A N 1
ATOM 831 C CA . GLU A 1 100 ? 5.428 -5.825 16.386 1.00 90.25 100 GLU A CA 1
ATOM 832 C C . GLU A 1 100 ? 4.906 -5.677 14.952 1.00 90.25 100 GLU A C 1
ATOM 834 O O . GLU A 1 100 ? 5.066 -6.596 14.148 1.00 90.25 100 GLU A O 1
ATOM 839 N N . LEU A 1 101 ? 4.358 -4.509 14.605 1.00 89.62 101 LEU A N 1
ATOM 840 C CA . LEU A 1 101 ? 3.913 -4.188 13.248 1.00 89.62 101 LEU A CA 1
ATOM 841 C C . LEU A 1 101 ? 5.084 -4.153 12.257 1.00 89.62 101 LEU A C 1
ATOM 843 O O . LEU A 1 101 ? 4.980 -4.743 11.185 1.00 89.62 101 LEU A O 1
ATOM 847 N N . ASP A 1 102 ? 6.223 -3.562 12.621 1.00 89.94 102 ASP A N 1
ATOM 848 C CA . ASP A 1 102 ? 7.431 -3.574 11.786 1.00 89.94 102 ASP A CA 1
ATOM 849 C C . ASP A 1 102 ? 7.916 -5.004 11.512 1.00 89.94 102 ASP A C 1
ATOM 851 O O . ASP A 1 102 ? 8.275 -5.357 10.383 1.00 89.94 102 ASP A O 1
ATOM 855 N N . ALA A 1 103 ? 7.893 -5.856 12.542 1.00 92.62 103 ALA A N 1
ATOM 856 C CA . ALA A 1 103 ? 8.231 -7.267 12.408 1.00 92.62 103 ALA A CA 1
ATOM 857 C C . ALA A 1 103 ? 7.225 -8.014 11.516 1.00 92.62 103 ALA A C 1
ATOM 859 O O . ALA A 1 103 ? 7.635 -8.849 10.705 1.00 92.62 103 ALA A O 1
ATOM 860 N N . LEU A 1 104 ? 5.930 -7.700 11.626 1.00 93.88 104 LEU A N 1
ATOM 861 C CA . LEU A 1 104 ? 4.878 -8.255 10.775 1.00 93.88 104 LEU A CA 1
ATOM 862 C C . LEU A 1 104 ? 5.081 -7.861 9.305 1.00 93.88 104 LEU A C 1
ATOM 864 O O . LEU A 1 104 ? 5.022 -8.729 8.435 1.00 93.88 104 LEU A O 1
ATOM 868 N N . VAL A 1 105 ? 5.381 -6.590 9.024 1.00 93.50 105 VAL A N 1
ATOM 869 C CA . VAL A 1 105 ? 5.652 -6.090 7.665 1.00 93.50 105 VAL A CA 1
ATOM 870 C C . VAL A 1 105 ? 6.881 -6.772 7.065 1.00 93.50 105 VAL A C 1
ATOM 872 O O . VAL A 1 105 ? 6.842 -7.225 5.919 1.00 93.50 105 VAL A O 1
ATOM 875 N N . GLU A 1 106 ? 7.966 -6.905 7.830 1.00 94.06 106 GLU A N 1
ATOM 876 C CA . GLU A 1 106 ? 9.170 -7.592 7.355 1.00 94.06 106 GLU A CA 1
ATOM 877 C C . GLU A 1 106 ? 8.924 -9.089 7.120 1.00 94.06 106 GLU A C 1
ATOM 879 O O . GLU A 1 106 ? 9.363 -9.646 6.110 1.00 94.06 106 GLU A O 1
ATOM 884 N N . GLN A 1 107 ? 8.167 -9.749 7.997 1.00 93.38 107 GLN A N 1
ATOM 885 C CA . GLN A 1 107 ? 7.774 -11.140 7.799 1.00 93.38 107 GLN A CA 1
ATOM 886 C C . GLN A 1 107 ? 6.908 -11.301 6.543 1.00 93.38 107 GLN A C 1
ATOM 888 O O . GLN A 1 107 ? 7.168 -12.196 5.736 1.00 93.38 107 GLN A O 1
ATOM 893 N N . ALA A 1 108 ? 5.929 -10.419 6.337 1.00 94.38 108 ALA A N 1
ATOM 894 C CA . ALA A 1 108 ? 5.071 -10.427 5.158 1.00 94.38 108 ALA A CA 1
ATOM 895 C C . ALA A 1 108 ? 5.884 -10.224 3.872 1.00 94.38 108 ALA A C 1
ATOM 897 O O . ALA A 1 108 ? 5.682 -10.929 2.883 1.00 94.38 108 ALA A O 1
ATOM 898 N N . ARG A 1 109 ? 6.879 -9.330 3.895 1.00 93.25 109 ARG A N 1
ATOM 899 C CA . ARG A 1 109 ? 7.824 -9.146 2.788 1.00 93.25 109 ARG A CA 1
ATOM 900 C C . ARG A 1 109 ? 8.549 -10.450 2.444 1.00 93.25 109 ARG A C 1
ATOM 902 O O . ARG A 1 109 ? 8.635 -10.820 1.273 1.00 93.25 109 ARG A O 1
ATOM 909 N N . LEU A 1 110 ? 9.062 -11.165 3.445 1.00 92.88 110 LEU A N 1
ATOM 910 C CA . LEU A 1 110 ? 9.746 -12.445 3.239 1.00 92.88 110 LEU A CA 1
ATOM 911 C C . LEU A 1 110 ? 8.799 -13.542 2.733 1.00 92.88 110 LEU A C 1
ATOM 913 O O . LEU A 1 110 ? 9.205 -14.349 1.899 1.00 92.88 110 LEU A O 1
ATOM 917 N N . GLU A 1 111 ? 7.558 -13.584 3.214 1.00 93.56 111 GLU A N 1
ATOM 918 C CA . GLU A 1 111 ? 6.522 -14.509 2.736 1.00 93.56 111 GLU A CA 1
ATOM 919 C C . GLU A 1 111 ? 6.166 -14.242 1.267 1.00 93.56 111 GLU A C 1
ATOM 921 O O . GLU A 1 111 ? 6.184 -15.170 0.457 1.00 93.56 111 GLU A O 1
ATOM 926 N N . ALA A 1 112 ? 5.986 -12.974 0.882 1.00 91.81 112 ALA A N 1
ATOM 927 C CA . ALA A 1 112 ? 5.762 -12.588 -0.510 1.00 91.81 112 ALA A CA 1
ATOM 928 C C . ALA A 1 112 ? 6.914 -13.044 -1.422 1.00 91.81 112 ALA A C 1
ATOM 930 O O . ALA A 1 112 ? 6.672 -13.610 -2.488 1.00 91.81 112 ALA A O 1
ATOM 931 N N . LEU A 1 113 ? 8.167 -12.870 -0.985 1.00 88.31 113 LEU A N 1
ATOM 932 C CA . LEU A 1 113 ? 9.352 -13.310 -1.735 1.00 88.31 113 LEU A CA 1
ATOM 933 C C . LEU A 1 113 ? 9.485 -14.838 -1.839 1.00 88.31 113 LEU A C 1
ATOM 935 O O . LEU A 1 113 ? 10.124 -15.330 -2.767 1.00 88.31 113 LEU A O 1
ATOM 939 N N . ARG A 1 114 ? 8.892 -15.597 -0.910 1.00 88.31 114 ARG A N 1
ATOM 940 C CA . ARG A 1 114 ? 8.813 -17.068 -0.981 1.00 88.31 114 ARG A CA 1
ATOM 941 C C . ARG A 1 114 ? 7.675 -17.562 -1.875 1.00 88.31 114 ARG A C 1
ATOM 943 O O . ARG A 1 114 ? 7.650 -18.745 -2.201 1.00 88.31 114 ARG A O 1
ATOM 950 N N . GLY A 1 115 ? 6.778 -16.669 -2.292 1.00 87.12 115 GLY A N 1
ATOM 951 C CA . GLY A 1 115 ? 5.614 -16.982 -3.117 1.00 87.12 115 GLY A CA 1
ATOM 952 C C . GLY A 1 115 ? 4.294 -17.058 -2.347 1.00 87.12 115 GLY A C 1
ATOM 953 O O . GLY A 1 115 ? 3.256 -17.211 -2.984 1.00 87.12 115 GLY A O 1
ATOM 954 N N . ASP A 1 116 ? 4.297 -16.874 -1.024 1.00 92.31 116 ASP A N 1
ATOM 955 C CA . ASP A 1 116 ? 3.094 -16.875 -0.177 1.00 92.31 116 ASP A CA 1
ATOM 956 C C . ASP A 1 116 ? 2.427 -15.485 -0.159 1.00 92.31 116 ASP A C 1
ATOM 958 O O . ASP A 1 116 ? 2.204 -14.867 0.885 1.00 92.31 116 ASP A O 1
ATOM 962 N N . TRP A 1 117 ? 2.127 -14.954 -1.347 1.00 90.81 117 TRP A N 1
ATOM 963 C CA . TRP A 1 117 ? 1.638 -13.583 -1.530 1.00 90.81 117 TRP A CA 1
ATOM 964 C C . TRP A 1 117 ? 0.241 -13.337 -0.942 1.00 90.81 117 TRP A C 1
ATOM 966 O O . TRP A 1 117 ? -0.070 -12.201 -0.593 1.00 90.81 117 TRP A O 1
ATOM 976 N N . GLU A 1 118 ? -0.596 -14.370 -0.809 1.00 92.75 118 GLU A N 1
ATOM 977 C CA . GLU A 1 118 ? -1.932 -14.263 -0.197 1.00 92.75 118 GLU A CA 1
ATOM 978 C C . GLU A 1 118 ? -1.825 -13.931 1.290 1.00 92.75 118 GLU A C 1
ATOM 980 O O . GLU A 1 118 ? -2.426 -12.971 1.774 1.00 92.75 118 GLU A O 1
ATOM 985 N N . ARG A 1 119 ? -0.996 -14.701 2.001 1.00 92.56 119 ARG A N 1
ATOM 986 C CA . ARG A 1 119 ? -0.732 -14.517 3.427 1.00 92.56 119 ARG A CA 1
ATOM 987 C C . ARG A 1 119 ? -0.012 -13.196 3.684 1.00 92.56 119 ARG A C 1
ATOM 989 O O . ARG A 1 119 ? -0.420 -12.446 4.566 1.00 92.56 119 ARG A O 1
ATOM 996 N N . ALA A 1 120 ? 0.986 -12.881 2.859 1.00 94.25 120 ALA A N 1
ATOM 997 C CA . ALA A 1 120 ? 1.681 -11.603 2.917 1.00 94.25 120 ALA A CA 1
ATOM 998 C C . ALA A 1 120 ? 0.731 -10.418 2.696 1.00 94.25 120 ALA A C 1
ATOM 1000 O O . ALA A 1 120 ? 0.784 -9.447 3.443 1.00 94.25 120 ALA A O 1
ATOM 1001 N N . GLY A 1 121 ? -0.162 -10.502 1.705 1.00 92.81 121 GLY A N 1
ATOM 1002 C CA . GLY A 1 121 ? -1.161 -9.467 1.442 1.00 92.81 121 GLY A CA 1
ATOM 1003 C C . GLY A 1 121 ? -2.067 -9.227 2.648 1.00 92.81 121 GLY A C 1
ATOM 1004 O O . GLY A 1 121 ? -2.271 -8.082 3.03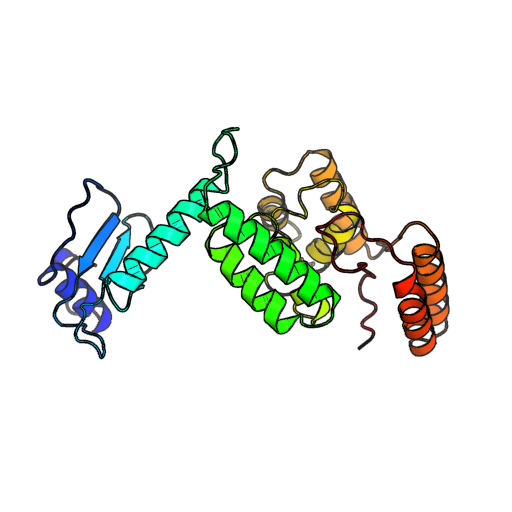4 1.00 92.81 121 GLY A O 1
ATOM 1005 N N . HIS A 1 122 ? -2.533 -10.297 3.293 1.00 93.44 122 HIS A N 1
ATOM 1006 C CA . HIS A 1 122 ? -3.389 -10.189 4.474 1.00 93.44 122 HIS A CA 1
ATOM 1007 C C . HIS A 1 122 ? -2.668 -9.555 5.677 1.00 93.44 122 HIS A C 1
ATOM 1009 O O . HIS A 1 122 ? -3.256 -8.739 6.382 1.00 93.44 122 HIS A O 1
ATOM 1015 N N . ALA A 1 123 ? -1.393 -9.898 5.889 1.00 94.38 123 ALA A N 1
ATOM 1016 C CA . ALA A 1 123 ? -0.567 -9.317 6.948 1.00 94.38 123 ALA A CA 1
ATOM 1017 C C . ALA A 1 123 ? -0.240 -7.833 6.697 1.00 94.38 123 ALA A C 1
ATOM 1019 O O . ALA A 1 123 ? -0.227 -7.032 7.628 1.00 94.38 123 ALA A O 1
ATOM 1020 N N . LEU A 1 124 ? 0.004 -7.451 5.438 1.00 93.88 124 LEU A N 1
ATOM 1021 C CA . LEU A 1 124 ? 0.233 -6.055 5.051 1.00 93.88 124 LEU A CA 1
ATOM 1022 C C . LEU A 1 124 ? -1.042 -5.215 5.185 1.00 93.88 124 LEU A C 1
ATOM 1024 O O . LEU A 1 124 ? -0.960 -4.054 5.578 1.00 93.88 124 LEU A O 1
ATOM 1028 N N . ASP A 1 125 ? -2.207 -5.800 4.903 1.00 92.44 125 ASP A N 1
ATOM 1029 C CA . ASP A 1 125 ? -3.499 -5.135 5.089 1.00 92.44 125 ASP A CA 1
ATOM 1030 C C . ASP A 1 125 ? -3.796 -4.902 6.566 1.00 92.44 125 ASP A C 1
ATOM 1032 O O . ASP A 1 125 ? -4.171 -3.793 6.937 1.00 92.44 125 ASP A O 1
ATOM 1036 N N . GLU A 1 126 ? -3.514 -5.889 7.419 1.00 91.44 126 GLU A N 1
ATOM 1037 C CA . GLU A 1 126 ? -3.585 -5.716 8.868 1.00 91.44 126 GLU A CA 1
ATOM 1038 C C . GLU A 1 126 ? -2.629 -4.618 9.347 1.00 91.44 126 GLU A C 1
ATOM 1040 O O . GLU A 1 126 ? -3.056 -3.703 10.041 1.00 91.44 126 GLU A O 1
ATOM 1045 N N . ALA A 1 127 ? -1.358 -4.639 8.934 1.00 91.50 127 ALA A N 1
ATOM 1046 C CA . ALA A 1 127 ? -0.397 -3.617 9.347 1.00 91.50 127 ALA A CA 1
ATOM 1047 C C . ALA A 1 127 ? -0.791 -2.204 8.879 1.00 91.50 127 ALA A C 1
ATOM 1049 O O . ALA A 1 127 ? -0.599 -1.226 9.608 1.00 91.50 127 ALA A O 1
ATOM 1050 N N . LYS A 1 128 ? -1.391 -2.091 7.687 1.00 89.19 128 LYS A N 1
ATOM 1051 C CA . LYS A 1 128 ? -1.901 -0.828 7.145 1.00 89.19 128 LYS A CA 1
ATOM 1052 C C . LYS A 1 128 ? -3.006 -0.223 8.016 1.00 89.19 128 LYS A C 1
ATOM 1054 O O . LYS A 1 128 ? -3.037 0.997 8.154 1.00 89.19 128 LYS A O 1
ATOM 1059 N N . GLU A 1 129 ? -3.876 -1.026 8.633 1.00 88.06 129 GLU A N 1
ATOM 1060 C CA . GLU A 1 129 ? -4.940 -0.519 9.523 1.00 88.06 129 GLU A CA 1
ATOM 1061 C C . GLU A 1 129 ? -4.393 0.255 10.732 1.00 88.06 129 GLU A C 1
ATOM 1063 O O . GLU A 1 129 ? -5.071 1.129 11.266 1.00 88.06 129 GLU A O 1
ATOM 1068 N N . TYR A 1 130 ? -3.156 -0.030 11.142 1.00 85.50 130 TYR A N 1
ATOM 1069 C CA . TYR A 1 130 ? -2.465 0.670 12.226 1.00 85.50 130 TYR A CA 1
ATOM 1070 C C . TYR A 1 130 ? -1.582 1.825 11.729 1.00 85.50 130 TYR A C 1
ATOM 1072 O O . TYR A 1 130 ? -0.853 2.421 12.518 1.00 85.50 130 TYR A O 1
ATOM 1080 N N . GLY A 1 131 ? -1.617 2.138 10.429 1.00 80.38 131 GLY A N 1
ATOM 1081 C CA . GLY A 1 131 ? -0.713 3.098 9.792 1.00 80.38 131 GLY A CA 1
ATOM 1082 C C . GLY A 1 131 ? 0.731 2.610 9.701 1.00 80.38 131 GLY A C 1
ATOM 1083 O O . GLY A 1 131 ? 1.640 3.431 9.660 1.00 80.38 131 GLY A O 1
ATOM 1084 N N . GLY A 1 132 ? 0.960 1.292 9.694 1.00 80.31 132 GLY A N 1
ATOM 1085 C CA . GLY A 1 132 ? 2.299 0.723 9.580 1.00 80.31 132 GLY A CA 1
ATOM 1086 C C . GLY A 1 132 ? 3.036 1.268 8.347 1.00 80.31 132 GLY A C 1
ATOM 1087 O O . GLY A 1 132 ? 2.545 1.071 7.226 1.00 80.31 132 GLY A O 1
ATOM 1088 N N . PRO A 1 133 ? 4.209 1.914 8.512 1.00 80.62 133 PRO A N 1
ATOM 1089 C CA . PRO A 1 133 ? 4.987 2.410 7.386 1.00 80.62 133 PRO A CA 1
ATOM 1090 C C . PRO A 1 133 ? 5.290 1.284 6.399 1.00 80.62 133 PRO A C 1
ATOM 1092 O O . PRO A 1 133 ? 5.495 0.133 6.790 1.00 80.62 133 PRO A O 1
ATOM 1095 N N . ARG A 1 134 ? 5.354 1.606 5.102 1.00 86.50 134 ARG A N 1
ATOM 1096 C CA . ARG A 1 134 ? 5.708 0.669 4.010 1.00 86.50 134 ARG A CA 1
ATOM 1097 C C . ARG A 1 134 ? 4.645 -0.404 3.716 1.00 86.50 134 ARG A C 1
ATOM 1099 O O . ARG A 1 134 ? 4.620 -0.919 2.597 1.00 86.50 134 ARG A O 1
ATOM 1106 N N . ALA A 1 135 ? 3.744 -0.714 4.654 1.00 90.75 135 ALA A N 1
ATOM 1107 C CA . ALA A 1 135 ? 2.752 -1.783 4.524 1.00 90.75 135 ALA A CA 1
ATOM 1108 C C . ALA A 1 135 ? 1.855 -1.598 3.290 1.00 90.75 135 ALA A C 1
ATOM 1110 O O . ALA A 1 135 ? 1.732 -2.497 2.454 1.00 90.75 135 ALA A O 1
ATOM 1111 N N . ALA A 1 136 ? 1.308 -0.390 3.122 1.00 89.31 136 ALA A N 1
ATOM 1112 C CA . ALA A 1 136 ? 0.475 -0.051 1.976 1.00 89.31 136 ALA A CA 1
ATOM 1113 C C . ALA A 1 136 ? 1.240 -0.154 0.647 1.00 89.31 136 ALA A C 1
ATOM 1115 O O . ALA A 1 136 ? 0.756 -0.783 -0.294 1.00 89.31 136 ALA A O 1
ATOM 1116 N N . GLY A 1 137 ? 2.456 0.400 0.579 1.00 90.00 137 GLY A N 1
ATOM 1117 C CA . GLY A 1 137 ? 3.268 0.389 -0.638 1.00 90.00 137 GLY A CA 1
ATOM 1118 C C . GLY A 1 137 ? 3.713 -1.010 -1.074 1.00 90.00 137 GLY A C 1
ATOM 1119 O O . GLY A 1 137 ? 3.722 -1.318 -2.270 1.00 90.00 137 GLY A O 1
ATOM 1120 N N . LEU A 1 138 ? 4.033 -1.885 -0.120 1.00 92.12 138 LEU A N 1
ATOM 1121 C CA . LEU A 1 138 ? 4.339 -3.295 -0.373 1.00 92.12 138 LEU A CA 1
ATOM 1122 C C . LEU A 1 138 ? 3.089 -4.072 -0.818 1.00 92.12 138 LEU A C 1
ATOM 1124 O O . LEU A 1 138 ? 3.139 -4.805 -1.810 1.00 92.12 138 LEU A O 1
ATOM 1128 N N . GLY A 1 139 ? 1.952 -3.877 -0.143 1.00 91.62 139 GLY A N 1
ATOM 1129 C CA . GLY A 1 139 ? 0.685 -4.517 -0.510 1.00 91.62 139 GLY A CA 1
ATOM 1130 C C . GLY A 1 139 ? 0.230 -4.127 -1.919 1.00 91.62 139 GLY A C 1
ATOM 1131 O O . GLY A 1 139 ? -0.194 -4.969 -2.712 1.00 91.62 139 GLY A O 1
ATOM 1132 N N . ASP A 1 140 ? 0.416 -2.863 -2.284 1.00 91.25 140 ASP A N 1
ATOM 1133 C CA . ASP A 1 140 ? 0.106 -2.323 -3.607 1.00 91.25 140 ASP A CA 1
ATOM 1134 C C . ASP A 1 140 ? 0.979 -2.906 -4.724 1.00 91.25 140 ASP A C 1
ATOM 1136 O O . ASP A 1 140 ? 0.496 -3.156 -5.837 1.00 91.25 140 ASP A O 1
ATOM 1140 N N . GLN A 1 141 ? 2.248 -3.205 -4.438 1.00 91.25 141 GLN A N 1
ATOM 1141 C CA . GLN A 1 141 ? 3.105 -3.939 -5.371 1.00 91.25 141 GLN A CA 1
ATOM 1142 C C . GLN A 1 141 ? 2.562 -5.345 -5.640 1.00 91.25 141 GLN A C 1
ATOM 1144 O O . GLN A 1 141 ? 2.438 -5.718 -6.811 1.00 91.25 141 GLN A O 1
ATOM 1149 N N . ILE A 1 142 ? 2.167 -6.084 -4.595 1.00 91.00 142 ILE A N 1
ATOM 1150 C CA . ILE A 1 142 ? 1.557 -7.419 -4.725 1.00 91.00 142 ILE A CA 1
ATOM 1151 C C . ILE A 1 142 ? 0.264 -7.334 -5.541 1.00 91.00 142 ILE A C 1
ATOM 1153 O O . ILE A 1 142 ? 0.122 -8.027 -6.548 1.00 91.00 142 ILE A O 1
ATOM 1157 N N . ARG A 1 143 ? -0.65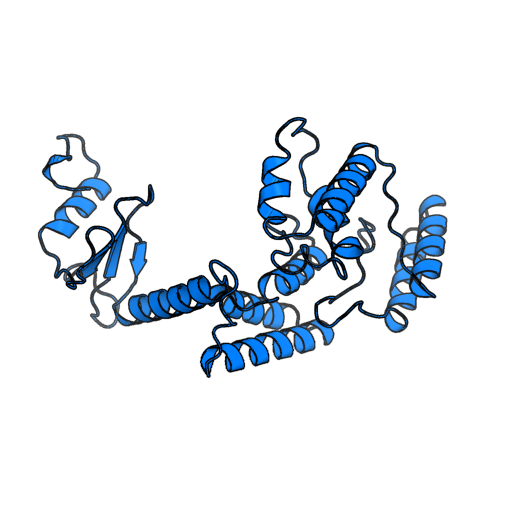7 -6.433 -5.174 1.00 89.69 143 ARG A N 1
ATOM 1158 C CA . ARG A 1 143 ? -1.923 -6.223 -5.898 1.00 89.69 143 ARG A CA 1
ATOM 1159 C C . ARG A 1 143 ? -1.692 -5.963 -7.377 1.00 89.69 143 ARG A C 1
ATOM 1161 O O . ARG A 1 143 ? -2.362 -6.567 -8.215 1.00 89.69 143 ARG A O 1
ATOM 1168 N N . ARG A 1 144 ? -0.717 -5.115 -7.713 1.00 85.75 144 ARG A N 1
ATOM 1169 C CA . ARG A 1 144 ? -0.415 -4.840 -9.115 1.00 85.75 144 ARG A CA 1
ATOM 1170 C C . ARG A 1 144 ? 0.145 -6.058 -9.845 1.00 85.75 144 ARG A C 1
ATOM 1172 O O . ARG A 1 144 ? -0.232 -6.273 -10.992 1.00 85.75 144 ARG A O 1
ATOM 1179 N N . LEU A 1 145 ? 1.035 -6.835 -9.228 1.00 85.38 145 LEU A N 1
ATOM 1180 C CA . LEU A 1 145 ? 1.548 -8.067 -9.845 1.00 85.38 145 LEU A CA 1
ATOM 1181 C C . LEU A 1 145 ? 0.415 -9.057 -10.148 1.00 85.38 145 LEU A C 1
ATOM 1183 O O . LEU A 1 145 ? 0.448 -9.730 -11.170 1.00 85.38 145 LEU A O 1
ATOM 1187 N N . LEU A 1 146 ? -0.633 -9.061 -9.323 1.00 85.44 146 LEU A N 1
ATOM 1188 C CA . LEU A 1 146 ? -1.864 -9.829 -9.536 1.00 85.44 146 LEU A CA 1
ATOM 1189 C C . LEU A 1 146 ? -2.825 -9.194 -10.562 1.00 85.44 146 LEU A C 1
ATOM 1191 O O . LEU A 1 146 ? -3.986 -9.591 -10.654 1.00 85.44 146 LEU A O 1
ATOM 1195 N N . GLY A 1 147 ? -2.386 -8.173 -11.302 1.00 82.56 147 GLY A N 1
ATOM 1196 C CA . GLY A 1 147 ? -3.190 -7.479 -12.308 1.00 82.56 147 GLY A CA 1
ATOM 1197 C C . GLY A 1 147 ? -4.250 -6.534 -11.737 1.00 82.56 147 GLY A C 1
ATOM 1198 O O . GLY A 1 147 ? -5.027 -5.957 -12.497 1.00 82.56 147 GLY A O 1
ATOM 1199 N N . ARG A 1 148 ? -4.296 -6.326 -10.414 1.00 83.38 148 ARG A N 1
ATOM 1200 C CA . ARG A 1 148 ? -5.222 -5.371 -9.796 1.00 83.38 148 ARG A CA 1
ATOM 1201 C C . ARG A 1 148 ? -4.637 -3.971 -9.944 1.00 83.38 148 ARG A C 1
ATOM 1203 O O . ARG A 1 148 ? -3.616 -3.642 -9.350 1.00 83.38 148 ARG A O 1
ATOM 1210 N N . THR A 1 149 ? -5.261 -3.155 -10.785 1.00 75.00 149 THR A N 1
ATOM 1211 C CA . THR A 1 149 ? -4.801 -1.786 -11.072 1.00 75.00 149 THR A CA 1
ATOM 1212 C C . THR A 1 149 ? -5.625 -0.713 -10.374 1.00 75.00 149 THR A C 1
ATOM 1214 O O . THR A 1 149 ? -5.191 0.433 -10.317 1.00 75.00 149 THR A O 1
ATOM 1217 N N . TYR A 1 150 ? -6.806 -1.070 -9.869 1.00 70.12 150 TYR A N 1
ATOM 1218 C CA . TYR A 1 150 ? -7.698 -0.163 -9.157 1.00 70.12 150 TYR A CA 1
ATOM 1219 C C . TYR A 1 150 ? -7.198 0.074 -7.727 1.00 70.12 150 TYR A C 1
ATOM 1221 O O . TYR A 1 150 ? -6.848 -0.889 -7.047 1.00 70.12 150 TYR A O 1
ATOM 1229 N N . MET A 1 151 ? -7.194 1.338 -7.285 1.00 73.12 151 MET A N 1
ATOM 1230 C CA . MET A 1 151 ? -6.812 1.758 -5.924 1.00 73.12 151 MET A CA 1
ATOM 1231 C C . MET A 1 151 ? -5.395 1.336 -5.496 1.00 73.12 151 MET A C 1
ATOM 1233 O O . MET A 1 151 ? -5.167 1.016 -4.335 1.00 73.12 151 MET A O 1
ATOM 1237 N N . VAL A 1 152 ? -4.453 1.320 -6.441 1.00 84.00 152 VAL A N 1
ATOM 1238 C CA . VAL A 1 152 ? -3.032 1.040 -6.194 1.00 84.00 152 VAL A CA 1
ATOM 1239 C C . VAL A 1 152 ? -2.256 2.343 -6.337 1.00 84.00 152 VAL A C 1
ATOM 1241 O O . VAL A 1 152 ? -2.138 2.866 -7.449 1.00 84.00 152 VAL A O 1
ATOM 1244 N N . TYR A 1 153 ? -1.729 2.848 -5.224 1.00 84.25 153 TYR A N 1
ATOM 1245 C CA . TYR A 1 153 ? -1.100 4.167 -5.135 1.00 84.25 153 TYR A CA 1
ATOM 1246 C C . TYR A 1 153 ? 0.356 4.128 -4.679 1.00 84.25 153 TYR A C 1
ATOM 1248 O O . TYR A 1 153 ? 1.085 5.087 -4.911 1.00 84.25 153 TYR A O 1
ATOM 1256 N N . PHE A 1 154 ? 0.785 3.019 -4.075 1.00 85.19 154 PHE A N 1
ATOM 1257 C CA . PHE A 1 154 ? 2.116 2.809 -3.498 1.00 85.19 154 PHE A CA 1
ATOM 1258 C C . PHE A 1 154 ? 2.475 3.737 -2.317 1.00 85.19 154 PHE A C 1
ATOM 1260 O O . PHE A 1 154 ? 3.587 3.626 -1.806 1.00 85.19 154 PHE A O 1
ATOM 1267 N N . GLU A 1 155 ? 1.531 4.590 -1.889 1.00 84.12 155 GLU A N 1
ATOM 1268 C CA . GLU A 1 155 ? 1.552 5.498 -0.724 1.00 84.12 155 GLU A CA 1
ATOM 1269 C C . GLU A 1 155 ? 2.969 5.977 -0.344 1.00 84.12 155 GLU A C 1
ATOM 1271 O O . GLU A 1 155 ? 3.664 6.550 -1.181 1.00 84.12 155 GLU A O 1
ATOM 1276 N N . ASP A 1 156 ? 3.428 5.735 0.881 1.00 78.31 156 ASP A N 1
ATOM 1277 C CA . ASP A 1 156 ? 4.687 6.285 1.408 1.00 78.31 156 ASP A CA 1
ATOM 1278 C C . ASP A 1 156 ? 5.952 5.838 0.653 1.00 78.31 156 ASP A C 1
ATOM 1280 O O . ASP A 1 156 ? 7.024 6.403 0.842 1.00 78.31 156 ASP A O 1
ATOM 1284 N N . VAL A 1 157 ? 5.858 4.818 -0.207 1.00 87.00 157 VAL A N 1
ATOM 1285 C CA . VAL A 1 157 ? 7.013 4.284 -0.942 1.00 87.00 157 VAL A CA 1
ATOM 1286 C C . VAL A 1 157 ? 7.240 5.039 -2.254 1.00 87.00 157 VAL A C 1
ATOM 1288 O O . VAL A 1 157 ? 8.379 5.167 -2.695 1.00 87.00 157 VAL A O 1
ATOM 1291 N N . VAL A 1 158 ? 6.193 5.568 -2.903 1.00 87.62 158 VAL A N 1
ATOM 1292 C CA . VAL A 1 158 ? 6.363 6.295 -4.182 1.00 87.62 158 VAL A CA 1
ATOM 1293 C C . VAL A 1 158 ? 6.908 7.710 -4.001 1.00 87.62 158 VAL A C 1
ATOM 1295 O O . VAL A 1 158 ? 7.436 8.289 -4.950 1.00 87.62 158 VAL A O 1
ATOM 1298 N N . THR A 1 159 ? 6.799 8.262 -2.795 1.00 87.56 159 THR A N 1
ATOM 1299 C CA . THR A 1 159 ? 7.330 9.585 -2.447 1.00 87.56 159 THR A CA 1
ATOM 1300 C C . THR A 1 159 ? 8.835 9.563 -2.167 1.00 87.56 159 THR A C 1
ATOM 1302 O O . THR A 1 159 ? 9.470 10.616 -2.228 1.00 87.56 159 THR A O 1
ATOM 1305 N N . ASP A 1 160 ? 9.421 8.385 -1.928 1.00 88.38 160 ASP A N 1
ATOM 1306 C CA . ASP A 1 160 ? 10.862 8.198 -1.754 1.00 88.38 160 ASP A CA 1
ATOM 1307 C C . ASP A 1 160 ? 11.588 8.243 -3.120 1.00 88.38 160 ASP A C 1
ATOM 1309 O O . ASP A 1 160 ? 11.310 7.415 -4.003 1.00 88.38 160 ASP A O 1
ATOM 1313 N N . PRO A 1 161 ? 12.563 9.157 -3.309 1.00 88.94 161 PRO A N 1
ATOM 1314 C CA . PRO A 1 161 ? 13.333 9.277 -4.547 1.00 88.94 161 PRO A CA 1
ATOM 1315 C C . PRO A 1 161 ? 14.021 7.986 -5.007 1.00 88.94 161 PRO A C 1
ATOM 1317 O O . PRO A 1 161 ? 14.238 7.804 -6.207 1.00 88.94 161 PRO A O 1
ATOM 1320 N N . GLN A 1 162 ? 14.368 7.081 -4.087 1.00 90.19 162 GLN A N 1
ATOM 1321 C CA . GLN A 1 162 ? 15.007 5.809 -4.413 1.00 90.19 162 GLN A CA 1
ATOM 1322 C C . GLN A 1 162 ? 14.059 4.872 -5.171 1.00 90.19 162 GLN A C 1
ATOM 1324 O O . GLN A 1 162 ? 14.501 4.177 -6.084 1.00 90.19 162 GLN A O 1
ATOM 1329 N N . TYR A 1 163 ? 12.773 4.842 -4.811 1.00 89.19 163 TYR A N 1
ATOM 1330 C CA . TYR A 1 163 ? 11.794 3.908 -5.382 1.00 89.19 163 TYR A CA 1
ATOM 1331 C C . TYR A 1 163 ? 10.893 4.551 -6.441 1.00 89.19 163 TYR A C 1
ATOM 1333 O O . TYR A 1 163 ? 10.370 3.849 -7.314 1.00 89.19 163 TYR A O 1
ATOM 1341 N N . ALA A 1 164 ? 10.748 5.879 -6.415 1.00 88.81 164 ALA A N 1
ATOM 1342 C CA . ALA A 1 164 ? 9.915 6.635 -7.343 1.00 88.81 164 ALA A CA 1
ATOM 1343 C C . ALA A 1 164 ? 10.130 6.263 -8.830 1.00 88.81 164 ALA A C 1
ATOM 1345 O O . ALA A 1 164 ? 9.128 6.040 -9.515 1.00 88.81 164 ALA A O 1
ATOM 1346 N N . PRO A 1 165 ? 11.365 6.092 -9.356 1.00 87.88 165 PRO A N 1
ATOM 1347 C CA . PRO A 1 165 ? 11.572 5.735 -10.765 1.00 87.88 165 PRO A CA 1
ATOM 1348 C C . PRO A 1 165 ? 10.933 4.403 -11.198 1.00 87.88 165 PRO A C 1
ATOM 1350 O O . PRO A 1 165 ? 10.534 4.268 -12.355 1.00 87.88 165 PRO A O 1
ATOM 1353 N N . GLU A 1 166 ? 10.815 3.427 -10.292 1.00 86.62 166 GLU A N 1
ATOM 1354 C CA . GLU A 1 166 ? 10.213 2.113 -10.574 1.00 86.62 166 GLU A CA 1
ATOM 1355 C C . GLU A 1 166 ? 8.689 2.115 -10.366 1.00 86.62 166 GLU A C 1
ATOM 1357 O O . GLU A 1 166 ? 7.956 1.407 -11.063 1.00 86.62 166 GLU A O 1
ATOM 1362 N N . LEU A 1 167 ? 8.186 2.916 -9.421 1.00 88.44 167 LEU A N 1
ATOM 1363 C CA . LEU A 1 167 ? 6.777 2.898 -9.008 1.00 88.44 167 LEU A CA 1
ATOM 1364 C C . LEU A 1 167 ? 5.910 3.919 -9.758 1.00 88.44 167 LEU A C 1
ATOM 1366 O O . LEU A 1 167 ? 4.788 3.587 -10.162 1.00 88.44 167 LEU A O 1
ATOM 1370 N N . LEU A 1 168 ? 6.439 5.122 -10.020 1.00 88.19 168 LEU A N 1
ATOM 1371 C CA . LEU A 1 168 ? 5.729 6.207 -10.709 1.00 88.19 168 LEU A CA 1
ATOM 1372 C C . LEU A 1 168 ? 5.133 5.786 -12.058 1.00 88.19 168 LEU A C 1
ATOM 1374 O O . LEU A 1 168 ?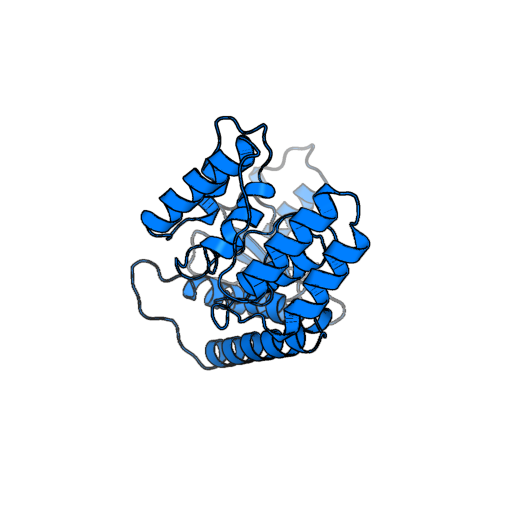 3.963 6.090 -12.288 1.00 88.19 168 LEU A O 1
ATOM 1378 N N . PRO A 1 169 ? 5.843 5.056 -12.942 1.00 87.06 169 PRO A N 1
ATOM 1379 C CA . PRO A 1 169 ? 5.287 4.652 -14.232 1.00 87.06 169 PRO A CA 1
ATOM 1380 C C . PRO A 1 169 ? 3.990 3.851 -14.102 1.00 87.06 169 PRO A C 1
ATOM 1382 O O . PRO A 1 169 ? 3.054 4.046 -14.874 1.00 87.06 169 PRO A O 1
ATOM 1385 N N . ALA A 1 170 ? 3.904 2.965 -13.108 1.00 83.06 170 ALA A N 1
ATOM 1386 C CA . ALA A 1 170 ? 2.709 2.163 -12.878 1.00 83.06 170 ALA A CA 1
ATOM 1387 C C . ALA A 1 170 ? 1.559 2.978 -12.271 1.00 83.06 170 ALA A C 1
ATOM 1389 O O . ALA A 1 170 ? 0.399 2.722 -12.613 1.00 83.06 170 ALA A O 1
ATOM 1390 N N . LEU A 1 171 ? 1.887 3.947 -11.410 1.00 84.06 171 LEU A N 1
ATOM 1391 C CA . LEU A 1 171 ? 0.938 4.897 -10.833 1.00 84.06 171 LEU A CA 1
ATOM 1392 C C . LEU A 1 171 ? 0.309 5.773 -11.929 1.00 84.06 171 LEU A C 1
ATOM 1394 O O . LEU A 1 171 ? -0.914 5.839 -12.047 1.00 84.06 171 LEU A O 1
ATOM 1398 N N . VAL A 1 172 ? 1.134 6.379 -12.792 1.00 83.19 172 VAL A N 1
ATOM 1399 C CA . VAL A 1 172 ? 0.653 7.278 -13.855 1.00 83.19 172 VAL A CA 1
ATOM 1400 C C . VAL A 1 172 ? 0.002 6.529 -15.019 1.00 83.19 172 VAL A C 1
ATOM 1402 O O . VAL A 1 172 ? -0.924 7.047 -15.630 1.00 83.19 172 VAL A O 1
ATOM 1405 N N . ALA A 1 173 ? 0.410 5.290 -15.317 1.00 76.94 173 ALA A N 1
ATOM 1406 C CA . ALA A 1 173 ? -0.262 4.469 -16.330 1.00 76.94 173 ALA A CA 1
ATOM 1407 C C . ALA A 1 173 ? -1.680 4.043 -15.908 1.00 76.94 173 ALA A C 1
ATOM 1409 O O . ALA A 1 173 ? -2.494 3.694 -16.758 1.00 76.94 173 ALA A O 1
ATOM 1410 N N . GLY A 1 174 ? -1.974 4.043 -14.602 1.00 66.69 174 GLY A N 1
ATOM 1411 C CA . GLY A 1 174 ? -3.328 3.851 -14.077 1.00 66.69 174 GLY A CA 1
ATOM 1412 C C . GLY A 1 174 ? -4.194 5.113 -14.129 1.00 66.69 174 GLY A C 1
ATOM 1413 O O . GLY A 1 174 ? -5.403 5.011 -13.931 1.00 66.69 174 GLY A O 1
ATOM 1414 N N . HIS A 1 175 ? -3.608 6.287 -14.401 1.00 66.19 175 HIS A N 1
ATOM 1415 C CA . HIS A 1 175 ? -4.358 7.535 -14.488 1.00 66.19 175 HIS A CA 1
ATOM 1416 C C . HIS A 1 175 ? -5.138 7.610 -15.811 1.00 66.19 175 HIS A C 1
ATOM 1418 O O . HIS A 1 175 ? -4.562 7.427 -16.888 1.00 66.19 175 HIS A O 1
ATOM 1424 N N . PRO A 1 176 ? -6.450 7.894 -15.771 1.00 58.84 176 PRO A N 1
ATOM 1425 C CA . PRO A 1 176 ? -7.259 7.978 -16.976 1.00 58.84 176 PRO A CA 1
ATOM 1426 C C . PRO A 1 176 ? -6.782 9.127 -17.875 1.00 58.84 176 PRO A C 1
ATOM 1428 O O . PRO A 1 176 ? -6.741 10.288 -17.471 1.00 58.84 176 PRO A O 1
ATOM 1431 N N . ALA A 1 177 ? -6.506 8.807 -19.142 1.00 53.25 177 ALA A N 1
ATOM 1432 C CA . ALA A 1 177 ? -6.021 9.743 -20.162 1.00 53.25 177 ALA A CA 1
ATOM 1433 C C . ALA A 1 177 ? -6.963 10.933 -20.458 1.00 53.25 177 ALA A C 1
ATOM 1435 O O . ALA A 1 177 ? -6.585 11.829 -21.199 1.00 53.25 177 ALA A O 1
ATOM 1436 N N . ARG A 1 178 ? -8.190 10.946 -19.911 1.00 50.22 178 ARG A N 1
ATOM 1437 C CA . ARG A 1 178 ? -9.198 12.003 -20.122 1.00 50.22 178 ARG A CA 1
ATOM 1438 C C . ARG A 1 178 ? -9.200 13.103 -19.055 1.00 50.22 178 ARG A C 1
ATOM 1440 O O . ARG A 1 178 ? -10.001 14.027 -19.172 1.00 50.22 178 ARG A O 1
ATOM 1447 N N . SER A 1 179 ? -8.350 13.022 -18.031 1.00 53.41 179 SER A N 1
ATOM 1448 C CA . SER A 1 179 ? -8.159 14.127 -17.085 1.00 53.41 179 SER A CA 1
ATOM 1449 C C . SER A 1 179 ? -7.163 15.131 -17.671 1.00 53.41 179 SER A C 1
ATOM 1451 O O . SER A 1 179 ? -6.004 15.174 -17.273 1.00 53.41 179 SER A O 1
ATOM 1453 N N . ASP A 1 180 ? -7.591 15.911 -18.664 1.00 52.66 180 ASP A N 1
ATOM 1454 C CA . ASP A 1 180 ? -6.779 16.987 -19.267 1.00 52.66 180 ASP A CA 1
ATOM 1455 C C . ASP A 1 180 ? -6.703 18.250 -18.380 1.00 52.66 180 ASP A C 1
ATOM 1457 O O . ASP A 1 180 ? -6.329 19.328 -18.838 1.00 52.66 180 ASP A O 1
ATOM 1461 N N . GLY A 1 181 ? -7.052 18.143 -17.094 1.00 53.03 181 GLY A N 1
ATOM 1462 C CA . GLY A 1 181 ? -7.031 19.293 -16.191 1.00 53.03 181 GLY A CA 1
ATOM 1463 C C . GLY A 1 181 ? -7.065 18.991 -14.699 1.00 53.03 181 GLY A C 1
ATOM 1464 O O . GLY A 1 181 ? -6.996 19.939 -13.924 1.00 53.03 181 GLY A O 1
ATOM 1465 N N . ASP A 1 182 ? -7.150 17.724 -14.280 1.00 62.62 182 ASP A N 1
ATOM 1466 C CA . ASP A 1 182 ? -7.193 17.369 -12.862 1.00 62.62 182 ASP A CA 1
ATOM 1467 C C . ASP A 1 182 ? -6.036 16.433 -12.490 1.00 62.62 182 ASP A C 1
ATOM 1469 O O . ASP A 1 182 ? -6.217 15.258 -12.171 1.00 62.62 182 ASP A O 1
ATOM 1473 N N . ASP A 1 183 ? -4.815 16.976 -12.544 1.00 69.81 183 ASP A N 1
ATOM 1474 C CA . ASP A 1 183 ? -3.613 16.340 -11.984 1.00 69.81 183 ASP A CA 1
ATOM 1475 C C . ASP A 1 183 ? -3.619 16.390 -10.430 1.00 69.81 183 ASP A C 1
ATOM 1477 O O . ASP A 1 183 ? -2.660 15.970 -9.778 1.00 69.81 183 ASP A O 1
ATOM 1481 N N . SER A 1 184 ? -4.710 16.874 -9.810 1.00 70.69 184 SER A N 1
ATOM 1482 C CA . SER A 1 184 ? -4.868 16.961 -8.352 1.00 70.69 184 SER A CA 1
ATOM 1483 C C . SER A 1 184 ? -4.873 15.588 -7.679 1.00 70.69 184 SER A C 1
ATOM 1485 O O . SER A 1 184 ? -4.373 15.459 -6.563 1.00 70.69 184 SER A O 1
ATOM 1487 N N . THR A 1 185 ? -5.360 14.547 -8.367 1.00 75.06 185 THR A N 1
ATOM 1488 C CA . THR A 1 185 ? -5.365 13.178 -7.835 1.00 75.06 185 THR A CA 1
ATOM 1489 C C . THR A 1 185 ? -3.936 12.639 -7.759 1.00 75.06 185 THR A C 1
ATOM 1491 O O . THR A 1 185 ? -3.529 12.118 -6.725 1.00 75.06 185 THR A O 1
ATOM 1494 N N . LEU A 1 186 ? -3.117 12.845 -8.798 1.00 79.44 186 LEU A N 1
ATOM 1495 C CA . LEU A 1 186 ? -1.693 12.506 -8.747 1.00 79.44 186 LEU A CA 1
ATOM 1496 C C . LEU A 1 186 ? -0.973 13.283 -7.633 1.00 79.44 186 LEU A C 1
ATOM 1498 O O . LEU A 1 186 ? -0.205 12.693 -6.878 1.00 79.44 186 LEU A O 1
ATOM 1502 N N . MET A 1 187 ? -1.264 14.580 -7.487 1.00 81.12 187 MET A N 1
ATOM 1503 C CA . MET A 1 187 ? -0.693 15.404 -6.415 1.00 81.12 187 MET A CA 1
ATOM 1504 C C . MET A 1 187 ? -1.094 14.952 -5.020 1.00 81.12 187 MET A C 1
ATOM 1506 O O . MET A 1 187 ? -0.292 15.035 -4.093 1.00 81.12 187 MET A O 1
ATOM 1510 N N . PHE A 1 188 ? -2.319 14.460 -4.859 1.00 81.00 188 PHE A N 1
ATOM 1511 C CA . PHE A 1 188 ? -2.776 13.919 -3.592 1.00 81.00 188 PHE A CA 1
ATOM 1512 C C . PHE A 1 188 ? -1.916 12.724 -3.156 1.00 81.00 188 PHE A C 1
ATOM 1514 O O . PHE A 1 188 ? -1.496 12.676 -2.002 1.00 81.00 188 PHE A O 1
ATOM 1521 N N . HIS A 1 189 ? -1.581 11.819 -4.082 1.00 81.56 189 HIS A N 1
ATOM 1522 C CA . HIS A 1 189 ? -0.729 10.655 -3.801 1.00 81.56 189 HIS A CA 1
ATOM 1523 C C . HIS A 1 189 ? 0.754 10.993 -3.618 1.00 81.56 189 HIS A C 1
ATOM 1525 O O . HIS A 1 189 ? 1.481 10.215 -3.015 1.00 81.56 189 HIS A O 1
ATOM 1531 N N . LEU A 1 190 ? 1.203 12.146 -4.118 1.00 84.50 190 LEU A N 1
ATOM 1532 C CA . LEU A 1 190 ? 2.575 12.633 -3.953 1.00 84.50 190 LEU A CA 1
ATOM 1533 C C . LEU A 1 190 ? 2.710 13.652 -2.815 1.00 84.50 190 LEU A C 1
ATOM 1535 O O . LEU A 1 190 ? 3.725 14.341 -2.712 1.00 84.50 190 LEU A O 1
ATOM 1539 N N . ARG A 1 191 ? 1.699 13.778 -1.947 1.00 82.38 191 ARG A N 1
ATOM 1540 C CA . ARG A 1 191 ? 1.779 14.668 -0.788 1.00 82.38 191 ARG A CA 1
ATOM 1541 C C . ARG A 1 191 ? 2.962 14.255 0.093 1.00 82.38 191 ARG A C 1
ATOM 1543 O O . ARG A 1 191 ? 3.043 13.116 0.529 1.00 82.38 191 ARG A O 1
ATOM 1550 N N . GLY A 1 192 ? 3.856 15.203 0.370 1.00 79.19 192 GLY A N 1
ATOM 1551 C CA . GLY A 1 192 ? 5.071 14.959 1.155 1.00 79.19 192 GLY A CA 1
ATOM 1552 C C . GLY A 1 192 ? 6.287 14.524 0.329 1.00 79.19 192 GLY A C 1
ATOM 1553 O O . GLY A 1 192 ? 7.378 14.447 0.885 1.00 79.19 192 GLY A O 1
ATOM 1554 N N . ALA A 1 193 ? 6.135 14.300 -0.980 1.00 86.00 193 ALA A N 1
ATOM 1555 C CA . ALA A 1 193 ? 7.264 14.068 -1.875 1.00 86.00 193 ALA A CA 1
ATOM 1556 C C . ALA A 1 193 ? 8.101 15.345 -2.074 1.00 86.00 193 ALA A C 1
ATOM 1558 O O . ALA A 1 193 ? 7.579 16.462 -2.040 1.00 86.00 193 ALA A O 1
ATOM 1559 N N . GLY A 1 194 ? 9.400 15.168 -2.324 1.00 87.38 194 GLY A N 1
ATOM 1560 C CA . GLY A 1 194 ? 10.294 16.256 -2.719 1.00 87.38 194 GLY A CA 1
ATOM 1561 C C . GLY A 1 194 ? 9.997 16.788 -4.126 1.00 87.38 194 GLY A C 1
ATOM 1562 O O . GLY A 1 194 ? 9.419 16.093 -4.969 1.00 87.38 194 GLY A O 1
ATOM 1563 N N . ASP A 1 195 ? 10.430 18.021 -4.403 1.00 88.50 195 ASP A N 1
ATOM 1564 C CA . ASP A 1 195 ? 10.253 18.679 -5.709 1.00 88.50 195 ASP A CA 1
ATOM 1565 C C . ASP A 1 195 ? 10.856 17.869 -6.874 1.00 88.50 195 ASP A C 1
ATOM 1567 O O . ASP A 1 195 ? 10.375 17.934 -8.010 1.00 88.50 195 ASP A O 1
ATOM 1571 N N . ASP A 1 196 ? 11.902 17.087 -6.606 1.00 91.31 196 ASP A N 1
ATOM 1572 C CA . ASP A 1 196 ? 12.557 16.189 -7.555 1.00 91.31 196 ASP A CA 1
ATOM 1573 C C . ASP A 1 196 ? 11.647 15.023 -7.969 1.00 91.31 196 ASP A C 1
ATOM 1575 O O . ASP A 1 196 ? 11.487 14.759 -9.165 1.00 91.31 196 ASP A O 1
ATOM 1579 N N . VAL A 1 197 ? 10.988 14.378 -7.004 1.00 90.56 197 VAL A N 1
ATOM 1580 C CA . VAL A 1 197 ? 10.030 13.288 -7.245 1.00 90.56 197 VAL A CA 1
ATOM 1581 C C . VAL A 1 197 ? 8.789 13.810 -7.959 1.00 90.56 197 VAL A C 1
ATOM 1583 O O . VAL A 1 197 ? 8.329 13.202 -8.927 1.00 90.56 197 VAL A O 1
ATOM 1586 N N . VAL A 1 198 ? 8.284 14.974 -7.548 1.00 90.25 198 VAL A N 1
ATOM 1587 C CA . VAL A 1 198 ? 7.155 15.642 -8.211 1.00 90.25 198 VAL A CA 1
ATOM 1588 C C . VAL A 1 198 ? 7.493 15.969 -9.671 1.00 90.25 198 VAL A C 1
ATOM 1590 O O . VAL A 1 198 ? 6.703 15.692 -10.579 1.00 90.25 198 VAL A O 1
ATOM 1593 N N . SER A 1 199 ? 8.691 16.499 -9.928 1.00 90.56 199 SER A N 1
ATOM 1594 C CA . SER A 1 199 ? 9.166 16.790 -11.287 1.00 90.56 199 SER A CA 1
ATOM 1595 C C . SER A 1 199 ? 9.295 15.519 -12.133 1.00 90.56 199 SER A C 1
ATOM 1597 O O . SER A 1 199 ? 8.883 15.499 -13.298 1.00 90.56 199 SER A O 1
ATOM 1599 N N . LEU A 1 200 ? 9.820 14.437 -11.548 1.00 90.69 200 LEU A N 1
ATOM 1600 C CA . LEU A 1 200 ? 9.918 13.132 -12.201 1.00 90.69 200 LEU A CA 1
ATOM 1601 C C . LEU A 1 200 ? 8.535 12.557 -12.537 1.00 90.69 200 LEU A C 1
ATOM 1603 O O . LEU A 1 200 ? 8.348 12.004 -13.625 1.00 90.69 200 LEU A O 1
ATOM 1607 N N . ALA A 1 201 ? 7.555 12.717 -11.647 1.00 89.38 201 ALA A N 1
ATOM 1608 C CA . ALA A 1 201 ? 6.187 12.261 -11.865 1.00 89.38 201 ALA A CA 1
ATOM 1609 C C . ALA A 1 201 ? 5.546 12.951 -13.074 1.00 89.38 201 ALA A C 1
ATOM 1611 O O . ALA A 1 201 ? 5.014 12.269 -13.951 1.00 89.38 201 ALA A O 1
ATOM 1612 N N . TYR A 1 202 ? 5.670 14.277 -13.188 1.00 88.88 202 TYR A N 1
ATOM 1613 C CA . TYR A 1 202 ? 5.169 15.013 -14.352 1.00 88.88 202 TYR A CA 1
ATOM 1614 C C . TYR A 1 202 ? 5.881 14.634 -15.650 1.00 88.88 202 TYR A C 1
ATOM 1616 O O . TYR A 1 202 ? 5.225 14.447 -16.677 1.00 88.88 202 TYR A O 1
ATOM 1624 N N . ALA A 1 203 ? 7.208 14.483 -15.622 1.00 90.25 203 ALA A N 1
ATOM 1625 C CA . ALA A 1 203 ? 7.963 14.048 -16.793 1.00 90.25 203 ALA A CA 1
ATOM 1626 C C . ALA A 1 203 ? 7.513 12.653 -17.262 1.00 90.25 203 ALA A C 1
ATOM 1628 O O . ALA A 1 203 ? 7.295 12.432 -18.456 1.00 90.25 203 ALA A O 1
ATOM 1629 N N . THR A 1 204 ? 7.308 11.731 -16.318 1.00 88.81 204 THR A N 1
ATOM 1630 C CA . THR A 1 204 ? 6.832 10.369 -16.591 1.00 88.81 204 THR A CA 1
ATOM 1631 C C . THR A 1 204 ? 5.399 10.383 -17.123 1.00 88.81 204 THR A C 1
ATOM 1633 O O . THR A 1 204 ? 5.119 9.748 -18.139 1.00 88.81 204 THR A O 1
ATOM 1636 N N . LEU A 1 205 ? 4.499 11.155 -16.507 1.00 86.62 205 LEU A N 1
ATOM 1637 C CA . LEU A 1 205 ? 3.119 11.328 -16.965 1.00 86.62 205 LEU A CA 1
ATOM 1638 C C . LEU A 1 205 ? 3.069 11.867 -18.399 1.00 86.62 205 LEU A C 1
ATOM 1640 O O . LEU A 1 205 ? 2.332 11.334 -19.227 1.00 86.62 205 LEU A O 1
ATOM 1644 N N . ALA A 1 206 ? 3.885 12.874 -18.723 1.00 86.75 206 ALA A N 1
ATOM 1645 C CA . ALA A 1 206 ? 3.975 13.424 -20.072 1.00 86.75 206 ALA A CA 1
ATOM 1646 C C . ALA A 1 206 ? 4.458 12.375 -21.087 1.00 86.75 206 ALA A C 1
ATOM 1648 O O . ALA A 1 206 ? 3.891 12.257 -22.172 1.00 86.75 206 ALA A O 1
ATOM 1649 N N . GLN A 1 207 ? 5.471 11.575 -20.741 1.00 86.38 207 GLN A N 1
ATOM 1650 C CA . GLN A 1 207 ? 5.947 10.487 -21.601 1.00 86.38 207 GLN A CA 1
ATOM 1651 C C . GLN A 1 207 ? 4.893 9.392 -21.799 1.00 86.38 207 GLN A C 1
ATOM 1653 O O . GLN A 1 207 ? 4.741 8.882 -22.909 1.00 86.38 207 GLN A O 1
ATOM 1658 N N . VAL A 1 208 ? 4.147 9.035 -20.751 1.00 85.19 208 VAL A N 1
ATOM 1659 C CA . VAL A 1 208 ? 3.077 8.030 -20.824 1.00 85.19 208 VAL A CA 1
ATOM 1660 C C . VAL A 1 208 ? 1.904 8.540 -21.663 1.00 85.19 208 VAL A C 1
ATOM 1662 O O . VAL A 1 208 ? 1.472 7.831 -22.570 1.00 85.19 208 VAL A O 1
ATOM 1665 N N . ARG A 1 209 ? 1.451 9.786 -21.453 1.00 83.25 209 ARG A N 1
ATOM 1666 C CA . ARG A 1 209 ? 0.409 10.436 -22.276 1.00 83.25 209 ARG A CA 1
ATOM 1667 C C . ARG A 1 209 ? 0.811 10.511 -23.754 1.00 83.25 209 ARG A C 1
ATOM 1669 O O . ARG A 1 209 ? -0.016 10.267 -24.626 1.00 83.25 209 ARG A O 1
ATOM 1676 N N . ASN A 1 210 ? 2.087 10.775 -24.035 1.00 84.38 210 ASN A N 1
ATOM 1677 C CA . ASN A 1 210 ? 2.624 10.823 -25.397 1.00 84.38 210 ASN A CA 1
ATOM 1678 C C . ASN A 1 210 ? 2.962 9.438 -25.984 1.00 84.38 210 ASN A C 1
ATOM 1680 O O . ASN A 1 210 ? 3.400 9.357 -27.132 1.00 84.38 210 ASN A O 1
ATOM 1684 N N . GLY A 1 211 ? 2.812 8.351 -25.217 1.00 82.88 211 GLY A N 1
ATOM 1685 C CA . GLY A 1 211 ? 3.179 6.995 -25.641 1.00 82.88 211 GLY A CA 1
ATOM 1686 C C . GLY A 1 211 ? 4.682 6.790 -25.881 1.00 82.88 211 GLY A C 1
ATOM 1687 O O . GLY A 1 211 ? 5.073 5.835 -26.548 1.00 82.88 211 GLY A O 1
ATOM 1688 N N . THR A 1 212 ? 5.535 7.682 -25.370 1.00 86.00 212 THR A N 1
ATOM 1689 C CA . THR A 1 212 ? 6.997 7.639 -25.542 1.00 86.00 212 THR A CA 1
ATOM 1690 C C . THR A 1 212 ? 7.726 7.007 -24.361 1.00 86.00 212 THR A C 1
ATOM 1692 O O . THR A 1 212 ? 8.932 6.770 -24.450 1.00 86.00 212 THR A O 1
ATOM 1695 N N . TYR A 1 213 ? 7.018 6.721 -23.265 1.00 85.00 213 TYR A N 1
ATOM 1696 C CA . TYR A 1 213 ? 7.610 6.117 -22.077 1.00 85.00 213 TYR A CA 1
ATOM 1697 C C . TYR A 1 213 ? 8.241 4.753 -22.388 1.00 85.00 213 TYR A C 1
ATOM 1699 O O . TYR A 1 213 ? 7.611 3.861 -22.965 1.00 85.00 213 TYR A O 1
ATOM 1707 N N . ARG A 1 214 ? 9.494 4.575 -21.958 1.00 82.81 214 ARG A N 1
ATOM 1708 C CA . ARG A 1 214 ? 10.223 3.310 -22.047 1.00 82.81 214 ARG A CA 1
ATOM 1709 C C . ARG A 1 214 ? 10.775 2.958 -20.674 1.00 82.81 214 ARG A C 1
ATOM 1711 O O . ARG A 1 214 ? 11.606 3.684 -20.143 1.00 82.81 214 ARG A O 1
ATOM 1718 N N . TYR A 1 215 ? 10.352 1.810 -20.151 1.00 81.50 215 TYR A N 1
ATOM 1719 C CA . TYR A 1 215 ? 10.961 1.241 -18.954 1.00 81.50 215 TYR A CA 1
ATOM 1720 C C . TYR A 1 215 ? 12.416 0.857 -19.224 1.00 81.50 215 TYR A C 1
ATOM 1722 O O . TYR A 1 215 ? 12.695 0.157 -20.205 1.00 81.50 215 TYR A O 1
ATOM 1730 N N . THR A 1 216 ? 13.303 1.294 -18.334 1.00 79.62 216 THR A N 1
ATOM 1731 C CA . THR A 1 216 ? 14.734 0.994 -18.341 1.00 79.62 216 THR A CA 1
ATOM 1732 C C . THR A 1 216 ? 15.166 0.594 -16.939 1.00 79.62 216 THR A C 1
ATOM 1734 O O . THR A 1 216 ? 14.858 1.307 -15.989 1.00 79.62 216 THR A O 1
ATOM 1737 N N . ALA A 1 217 ? 15.928 -0.489 -16.826 1.00 79.88 217 ALA A N 1
ATOM 1738 C CA . ALA A 1 217 ? 16.562 -0.916 -15.583 1.00 79.88 217 ALA A CA 1
ATOM 1739 C C . ALA A 1 217 ? 18.084 -0.966 -15.763 1.00 79.88 217 ALA A C 1
ATOM 1741 O O . ALA A 1 217 ? 18.582 -1.113 -16.881 1.00 79.88 217 ALA A O 1
ATOM 1742 N N . ALA A 1 218 ? 18.835 -0.851 -14.670 1.00 80.56 218 ALA A N 1
ATOM 1743 C CA . ALA A 1 218 ? 20.286 -0.989 -14.706 1.00 80.56 218 ALA A CA 1
ATOM 1744 C C . ALA A 1 218 ? 20.726 -2.466 -14.702 1.00 80.56 218 ALA A C 1
ATOM 1746 O O . ALA A 1 218 ? 20.039 -3.349 -14.183 1.00 80.56 218 ALA A O 1
ATOM 1747 N N . GLY A 1 219 ? 21.923 -2.725 -15.234 1.00 85.06 219 GLY A N 1
ATOM 1748 C CA . GLY A 1 219 ? 22.594 -4.022 -15.134 1.00 85.06 219 GLY A CA 1
ATOM 1749 C C . GLY A 1 219 ? 22.014 -5.132 -16.028 1.00 85.06 219 GLY A C 1
ATOM 1750 O O . GLY A 1 219 ? 21.269 -4.853 -16.969 1.00 85.06 219 GLY A O 1
ATOM 1751 N N . PRO A 1 220 ? 22.342 -6.407 -15.733 1.00 86.88 220 PRO A N 1
ATOM 1752 C CA . PRO A 1 220 ? 21.992 -7.553 -16.582 1.00 86.88 220 PRO A CA 1
ATOM 1753 C C . PRO A 1 220 ? 20.486 -7.730 -16.811 1.00 86.88 220 PRO A C 1
ATOM 1755 O O . PRO A 1 220 ? 20.062 -8.195 -17.869 1.00 86.88 220 PRO A O 1
ATOM 1758 N N . PHE A 1 221 ? 19.667 -7.337 -15.831 1.00 87.44 221 PHE A N 1
ATOM 1759 C CA . PHE A 1 221 ? 18.214 -7.353 -15.973 1.00 87.44 221 PHE A CA 1
ATOM 1760 C C . PHE A 1 221 ? 17.739 -6.324 -17.010 1.00 87.44 221 PHE A C 1
ATOM 1762 O O . PHE A 1 221 ? 16.924 -6.651 -17.866 1.00 87.44 221 PHE A O 1
ATOM 1769 N N . GLY A 1 222 ? 18.306 -5.114 -17.012 1.00 86.00 222 GLY A N 1
ATOM 1770 C CA . GLY A 1 222 ? 18.021 -4.096 -18.028 1.00 86.00 222 GLY A CA 1
ATOM 1771 C C . GLY A 1 222 ? 18.362 -4.542 -19.449 1.00 86.00 222 GLY A C 1
ATOM 1772 O O . GLY A 1 222 ? 17.579 -4.343 -20.377 1.00 86.00 222 GLY A O 1
ATOM 1773 N N . GLU A 1 223 ? 19.493 -5.226 -19.622 1.00 89.62 223 GLU A N 1
ATOM 1774 C CA . GLU A 1 223 ? 19.868 -5.818 -20.911 1.00 89.62 223 GLU A CA 1
ATOM 1775 C C . GLU A 1 223 ? 18.876 -6.906 -21.352 1.00 89.62 223 GLU A C 1
ATOM 1777 O O . GLU A 1 223 ? 18.555 -7.030 -22.536 1.00 89.62 223 GLU A O 1
ATOM 1782 N N . ALA A 1 224 ? 18.367 -7.705 -20.410 1.00 90.50 224 ALA A N 1
ATOM 1783 C CA . ALA A 1 224 ? 17.321 -8.682 -20.687 1.00 90.50 224 ALA A CA 1
ATOM 1784 C C . ALA A 1 224 ? 15.992 -8.018 -21.076 1.00 90.50 224 ALA A C 1
ATOM 1786 O O . ALA A 1 224 ? 15.338 -8.501 -21.998 1.00 90.50 224 ALA A O 1
ATOM 1787 N N . VAL A 1 225 ? 15.629 -6.893 -20.453 1.00 89.06 225 VAL A N 1
ATOM 1788 C CA . VAL A 1 225 ? 14.442 -6.100 -20.814 1.00 89.06 225 VAL A CA 1
ATOM 1789 C C . VAL A 1 225 ? 14.529 -5.590 -22.250 1.00 89.06 225 VAL A C 1
ATOM 1791 O O . VAL A 1 225 ? 13.579 -5.760 -23.015 1.00 89.06 225 VAL A O 1
ATOM 1794 N N . GLU A 1 226 ? 15.661 -5.013 -22.659 1.00 89.81 226 GLU A N 1
ATOM 1795 C CA . GLU A 1 226 ? 15.822 -4.535 -24.038 1.00 89.81 226 GLU A CA 1
ATOM 1796 C C . GLU A 1 226 ? 15.811 -5.695 -25.049 1.00 89.81 226 GLU A C 1
ATOM 1798 O O . GLU A 1 226 ? 15.173 -5.587 -26.099 1.00 89.81 226 GLU A O 1
ATOM 1803 N N . ARG A 1 227 ? 16.411 -6.849 -24.717 1.00 89.44 227 ARG A N 1
ATOM 1804 C CA . ARG A 1 227 ? 16.311 -8.064 -25.548 1.00 89.44 227 ARG A CA 1
ATOM 1805 C C . ARG A 1 227 ? 14.876 -8.578 -25.659 1.00 89.44 227 ARG A C 1
ATOM 1807 O O . ARG A 1 227 ? 14.430 -8.896 -26.758 1.00 89.44 227 ARG A O 1
ATOM 1814 N N . ALA A 1 228 ? 14.147 -8.644 -24.548 1.00 90.31 228 ALA A N 1
ATOM 1815 C CA . ALA A 1 228 ? 12.751 -9.065 -24.528 1.00 90.31 228 ALA A CA 1
ATOM 1816 C C . ALA A 1 228 ? 11.876 -8.124 -25.368 1.00 90.31 228 ALA A C 1
ATOM 1818 O O . ALA A 1 228 ? 11.032 -8.579 -26.139 1.00 90.31 228 ALA A O 1
ATOM 1819 N N . ARG A 1 229 ? 12.124 -6.813 -25.295 1.00 88.44 229 ARG A N 1
ATOM 1820 C CA . ARG A 1 229 ? 11.444 -5.812 -26.123 1.00 88.44 229 ARG A CA 1
ATOM 1821 C C . ARG A 1 229 ? 11.700 -6.034 -27.613 1.00 88.44 229 ARG A C 1
ATOM 1823 O O . ARG A 1 229 ? 10.758 -5.959 -28.400 1.00 88.44 229 ARG A O 1
ATOM 1830 N N . GLU A 1 230 ? 12.939 -6.327 -27.999 1.00 91.00 230 GLU A N 1
ATOM 1831 C CA . GLU A 1 230 ? 13.279 -6.624 -29.393 1.00 91.00 230 GLU A CA 1
ATOM 1832 C C . GLU A 1 230 ? 12.596 -7.914 -29.872 1.00 91.00 230 GLU A C 1
ATOM 1834 O O . GLU A 1 230 ? 12.006 -7.938 -30.948 1.00 91.00 230 GLU A O 1
ATOM 1839 N N . LEU A 1 231 ? 12.567 -8.966 -29.047 1.00 90.25 231 LEU A N 1
ATOM 1840 C CA . LEU A 1 231 ? 11.831 -10.200 -29.356 1.00 90.25 231 LEU A CA 1
ATOM 1841 C C . LEU A 1 231 ? 10.329 -9.943 -29.546 1.00 90.25 231 LEU A C 1
ATOM 1843 O O . LEU A 1 231 ? 9.744 -10.411 -30.525 1.00 90.25 231 LEU A O 1
ATOM 1847 N N . ALA A 1 232 ? 9.718 -9.155 -28.659 1.00 89.06 232 ALA A N 1
ATOM 1848 C CA . ALA A 1 232 ? 8.312 -8.775 -28.761 1.00 89.06 232 ALA A CA 1
ATOM 1849 C C . ALA A 1 232 ? 8.028 -7.934 -30.018 1.00 89.06 232 ALA A C 1
ATOM 1851 O O . ALA A 1 232 ? 7.005 -8.138 -30.670 1.00 89.06 232 ALA A O 1
ATOM 1852 N N . ARG A 1 233 ? 8.951 -7.043 -30.416 1.00 87.56 233 ARG A N 1
ATOM 1853 C CA . ARG A 1 233 ? 8.859 -6.252 -31.658 1.00 87.56 233 ARG A CA 1
ATOM 1854 C C . ARG A 1 233 ? 8.763 -7.139 -32.904 1.00 87.56 233 ARG A C 1
ATOM 1856 O O . ARG A 1 233 ? 8.063 -6.779 -33.846 1.00 87.56 233 ARG A O 1
ATOM 1863 N N . TRP A 1 234 ? 9.425 -8.296 -32.894 1.00 90.94 234 TRP A N 1
ATOM 1864 C CA . TRP A 1 234 ? 9.361 -9.296 -33.966 1.00 90.94 234 TRP A CA 1
ATOM 1865 C C . TRP A 1 234 ? 8.228 -10.324 -33.793 1.00 90.94 234 TRP A C 1
ATOM 1867 O O . TRP A 1 234 ? 8.177 -11.306 -34.531 1.00 90.94 234 TRP A O 1
ATOM 1877 N N . GLY A 1 235 ? 7.311 -10.110 -32.843 1.00 89.94 235 GLY A N 1
ATOM 1878 C CA . GLY A 1 235 ? 6.154 -10.976 -32.598 1.00 89.94 235 GLY A CA 1
ATOM 1879 C C . GLY A 1 235 ? 6.438 -12.207 -31.733 1.00 89.94 235 GLY A C 1
ATOM 1880 O O . GLY A 1 235 ? 5.556 -13.043 -31.567 1.00 89.94 235 GLY A O 1
ATOM 1881 N N . ASN A 1 236 ? 7.637 -12.336 -31.157 1.00 90.50 236 ASN A N 1
ATOM 1882 C CA . ASN A 1 236 ? 7.995 -13.441 -30.267 1.00 90.50 236 ASN A CA 1
ATOM 1883 C C . ASN A 1 236 ? 7.745 -13.073 -28.795 1.00 90.50 236 ASN A C 1
ATOM 1885 O O . ASN A 1 236 ? 8.682 -12.864 -28.019 1.00 90.50 236 ASN A O 1
ATOM 1889 N N . THR A 1 237 ? 6.471 -12.975 -28.414 1.00 88.19 237 THR A N 1
ATOM 1890 C CA . THR A 1 237 ? 6.051 -12.649 -27.041 1.00 88.19 237 THR A CA 1
ATOM 1891 C C . THR A 1 237 ? 6.471 -13.721 -26.039 1.00 88.19 237 THR A C 1
ATOM 1893 O O . THR A 1 237 ? 6.982 -13.387 -24.975 1.00 88.19 237 THR A O 1
ATOM 1896 N N . ASP A 1 238 ? 6.369 -15.002 -26.395 1.00 89.81 238 ASP A N 1
ATOM 1897 C CA . ASP A 1 238 ? 6.776 -16.109 -25.519 1.00 89.81 238 ASP A CA 1
ATOM 1898 C C . ASP A 1 238 ? 8.280 -16.081 -25.227 1.00 89.81 238 ASP A C 1
ATOM 1900 O O . ASP A 1 238 ? 8.714 -16.288 -24.093 1.00 89.81 238 ASP A O 1
ATOM 1904 N N . GLY A 1 239 ? 9.096 -15.808 -26.250 1.00 89.81 239 GLY A N 1
ATOM 1905 C CA . GLY A 1 239 ? 10.539 -15.641 -26.105 1.00 89.81 239 GLY A CA 1
ATOM 1906 C C . GLY A 1 239 ? 10.897 -14.410 -25.277 1.00 89.81 239 GLY A C 1
ATOM 1907 O O . GLY A 1 239 ? 11.822 -14.475 -24.464 1.00 89.81 239 GLY A O 1
ATOM 1908 N N . ALA A 1 240 ? 10.146 -13.317 -25.433 1.00 89.06 240 ALA A N 1
ATOM 1909 C CA . ALA A 1 240 ? 10.283 -12.133 -24.593 1.00 89.06 240 ALA A CA 1
ATOM 1910 C C . ALA A 1 240 ? 9.990 -12.459 -23.119 1.00 89.06 240 ALA A C 1
ATOM 1912 O O . ALA A 1 240 ? 10.816 -12.165 -22.257 1.00 89.06 240 ALA A O 1
ATOM 1913 N N . CYS A 1 241 ? 8.878 -13.146 -22.837 1.00 86.94 241 CYS A N 1
ATOM 1914 C CA . CYS A 1 241 ? 8.510 -13.556 -21.482 1.00 86.94 241 CYS A CA 1
ATOM 1915 C C . CYS A 1 241 ? 9.550 -14.497 -20.860 1.00 86.94 241 CYS A C 1
ATOM 1917 O O . CYS A 1 241 ? 9.988 -14.256 -19.737 1.00 86.94 241 CYS A O 1
ATOM 1919 N N . ARG A 1 242 ? 10.022 -15.519 -21.591 1.00 90.75 242 ARG A N 1
ATOM 1920 C CA . ARG A 1 242 ? 11.089 -16.415 -21.101 1.00 90.75 242 ARG A CA 1
ATOM 1921 C C . ARG A 1 242 ? 12.380 -15.660 -20.795 1.00 90.75 242 ARG A C 1
ATOM 1923 O O . ARG A 1 242 ? 12.95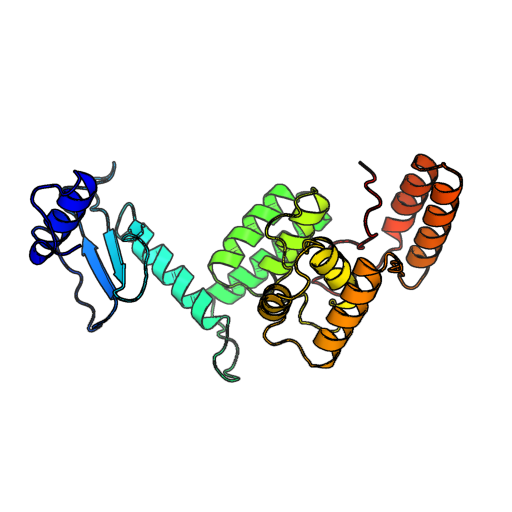9 -15.866 -19.739 1.00 90.75 242 ARG A O 1
ATOM 1930 N N . THR A 1 243 ? 12.779 -14.730 -21.665 1.00 92.00 243 THR A N 1
ATOM 1931 C CA . THR A 1 243 ? 13.981 -13.902 -21.456 1.00 92.00 243 THR A CA 1
ATOM 1932 C C . THR A 1 243 ? 13.894 -13.084 -20.167 1.00 92.00 243 THR A C 1
ATOM 1934 O O . THR A 1 243 ? 14.897 -12.938 -19.470 1.00 92.00 243 THR A O 1
ATOM 1937 N N . LEU A 1 244 ? 12.709 -12.558 -19.837 1.00 88.94 244 LEU A N 1
ATOM 1938 C CA . LEU A 1 244 ? 12.487 -11.846 -18.579 1.00 88.94 244 LEU A CA 1
ATOM 1939 C C . LEU A 1 244 ? 12.536 -12.791 -17.376 1.00 88.94 244 LEU A C 1
ATOM 1941 O O . LEU A 1 244 ? 13.228 -12.482 -16.410 1.00 88.94 244 LEU A O 1
ATOM 1945 N N . ILE A 1 245 ? 11.858 -13.942 -17.447 1.00 88.62 245 ILE A N 1
ATOM 1946 C CA . ILE A 1 245 ? 11.844 -14.952 -16.375 1.00 88.62 245 ILE A CA 1
ATOM 1947 C C . ILE A 1 245 ? 13.268 -15.433 -16.061 1.00 88.62 245 ILE A C 1
ATOM 1949 O O . ILE A 1 245 ? 13.662 -15.453 -14.898 1.00 88.62 245 ILE A O 1
ATOM 1953 N N . ASP A 1 246 ? 14.068 -15.727 -17.087 1.00 91.25 246 ASP A N 1
ATOM 1954 C CA . ASP A 1 246 ? 15.457 -16.179 -16.941 1.00 91.25 246 ASP A CA 1
ATOM 1955 C C . ASP A 1 246 ? 16.374 -15.103 -16.333 1.00 91.25 246 ASP A C 1
ATOM 1957 O O . ASP A 1 246 ? 17.420 -15.416 -15.762 1.00 91.25 246 ASP A O 1
ATOM 1961 N N . ALA A 1 247 ? 15.993 -13.827 -16.444 1.00 90.62 247 ALA A N 1
ATOM 1962 C CA . ALA A 1 247 ? 16.737 -12.702 -15.891 1.00 90.62 247 ALA A CA 1
ATOM 1963 C C . ALA A 1 247 ? 16.303 -12.314 -14.466 1.00 90.62 247 ALA A C 1
ATOM 1965 O O . ALA A 1 247 ? 17.041 -11.594 -13.791 1.00 90.62 247 ALA A O 1
ATOM 1966 N N . LEU A 1 248 ? 15.155 -12.794 -13.973 1.00 86.06 248 LEU A N 1
ATOM 1967 C CA . LEU A 1 248 ? 14.695 -12.510 -12.606 1.00 86.06 248 LEU A CA 1
ATOM 1968 C C . LEU A 1 248 ? 15.710 -12.913 -11.517 1.00 86.06 248 LEU A C 1
ATOM 1970 O O . LEU A 1 248 ? 15.908 -12.119 -10.601 1.00 86.06 248 LEU A O 1
ATOM 1974 N N . PRO A 1 249 ? 16.422 -14.058 -11.594 1.00 87.81 249 PRO A N 1
ATOM 1975 C CA . PRO A 1 249 ? 17.393 -14.438 -10.563 1.00 87.81 249 PRO A CA 1
ATOM 1976 C C . PRO A 1 249 ? 18.587 -13.484 -10.417 1.00 87.81 249 PRO A C 1
ATOM 1978 O O . PRO A 1 249 ? 19.255 -13.496 -9.386 1.00 87.81 249 PRO A O 1
ATOM 1981 N N . VAL A 1 250 ? 18.891 -12.685 -11.447 1.00 87.81 250 VAL A N 1
ATOM 1982 C CA . VAL A 1 250 ? 19.992 -11.703 -11.425 1.00 87.81 250 VAL A CA 1
ATOM 1983 C C . VAL A 1 250 ? 19.511 -10.276 -11.168 1.00 87.81 250 VAL A C 1
ATOM 1985 O O . VAL A 1 250 ? 20.334 -9.361 -11.061 1.00 87.81 250 VAL A O 1
ATOM 1988 N N . TRP A 1 251 ? 18.197 -10.073 -11.068 1.00 87.56 251 TRP A N 1
ATOM 1989 C CA . TRP A 1 251 ? 17.625 -8.799 -10.666 1.00 87.56 251 TRP A CA 1
ATOM 1990 C C . TRP A 1 251 ? 17.949 -8.505 -9.199 1.00 87.56 251 TRP A C 1
ATOM 1992 O O . TRP A 1 251 ? 18.047 -9.404 -8.362 1.00 87.56 251 TRP A O 1
ATOM 2002 N N . LYS A 1 252 ? 18.132 -7.220 -8.891 1.00 85.00 252 LYS A N 1
ATOM 2003 C CA . LYS A 1 252 ? 18.394 -6.747 -7.536 1.00 85.00 252 LYS A CA 1
ATOM 2004 C C . LYS A 1 252 ? 17.331 -5.727 -7.142 1.00 85.00 252 LYS A C 1
ATOM 2006 O O . LYS A 1 252 ? 17.119 -4.784 -7.907 1.00 85.00 252 LYS A O 1
ATOM 2011 N N . PRO A 1 253 ? 16.709 -5.877 -5.963 1.00 86.69 253 PRO A N 1
ATOM 2012 C CA . PRO A 1 253 ? 15.820 -4.856 -5.443 1.00 86.69 253 PRO A CA 1
ATOM 2013 C C . PRO A 1 253 ? 16.610 -3.575 -5.164 1.00 86.69 253 PRO A C 1
ATOM 2015 O O . PRO A 1 253 ? 17.800 -3.617 -4.843 1.00 86.69 253 PRO A O 1
ATOM 2018 N N . LEU A 1 254 ? 15.931 -2.434 -5.275 1.00 86.31 254 LEU A N 1
ATOM 2019 C CA . LEU A 1 254 ? 16.521 -1.126 -4.954 1.00 86.31 254 LEU A CA 1
ATOM 2020 C C . LEU A 1 254 ? 16.696 -0.940 -3.442 1.00 86.31 254 LEU A C 1
ATOM 2022 O O . LEU A 1 254 ? 17.551 -0.182 -3.003 1.00 86.31 254 LEU A O 1
ATOM 2026 N N . GLY A 1 255 ? 15.909 -1.673 -2.660 1.00 87.75 255 GLY A N 1
ATOM 2027 C CA . GLY A 1 255 ? 15.900 -1.638 -1.209 1.00 87.75 255 GLY A CA 1
ATOM 2028 C C . GLY A 1 255 ? 14.840 -2.595 -0.663 1.00 87.75 255 GLY A C 1
ATOM 2029 O O . GLY A 1 255 ? 14.219 -3.332 -1.438 1.00 87.75 255 GLY A O 1
ATOM 2030 N N . PRO A 1 256 ? 14.625 -2.610 0.659 1.00 86.31 256 PRO A N 1
ATOM 2031 C CA . PRO A 1 256 ? 13.652 -3.495 1.291 1.00 86.31 256 PRO A CA 1
ATOM 2032 C C . PRO A 1 256 ? 12.207 -3.225 0.838 1.00 86.31 256 PRO A C 1
ATOM 2034 O O . PRO A 1 256 ? 11.384 -4.125 0.935 1.00 86.31 256 PRO A O 1
ATOM 2037 N N . ASP A 1 257 ? 11.901 -2.056 0.269 1.00 89.12 257 ASP A N 1
ATOM 2038 C CA . ASP A 1 257 ? 10.544 -1.721 -0.197 1.00 89.12 257 ASP A CA 1
ATOM 2039 C C . ASP A 1 257 ? 10.285 -2.009 -1.667 1.00 89.12 257 ASP A C 1
ATOM 2041 O O . ASP A 1 257 ? 9.283 -1.573 -2.225 1.00 89.12 257 ASP A O 1
ATOM 2045 N N . HIS A 1 258 ? 11.165 -2.778 -2.306 1.00 88.88 258 HIS A N 1
ATOM 2046 C CA . HIS A 1 258 ? 11.022 -3.165 -3.701 1.00 88.88 258 HIS A CA 1
ATOM 2047 C C . HIS A 1 258 ? 10.877 -4.687 -3.812 1.00 88.88 258 HIS A C 1
ATOM 2049 O O . HIS A 1 258 ? 11.857 -5.423 -3.695 1.00 88.88 258 HIS A O 1
ATOM 2055 N N . LEU A 1 259 ? 9.646 -5.162 -4.035 1.00 85.44 259 LEU A N 1
ATOM 2056 C CA . LEU A 1 259 ? 9.329 -6.596 -4.083 1.00 85.44 259 LEU A CA 1
ATOM 2057 C C . LEU A 1 259 ? 9.643 -7.243 -5.431 1.00 85.44 259 LEU A C 1
ATOM 2059 O O . LEU A 1 259 ? 10.047 -8.403 -5.468 1.00 85.44 259 LEU A O 1
ATOM 2063 N N . ALA A 1 260 ? 9.443 -6.525 -6.537 1.00 81.56 260 ALA A N 1
ATOM 2064 C CA . ALA A 1 260 ? 9.621 -7.084 -7.873 1.00 81.56 260 ALA A CA 1
ATOM 2065 C C . ALA A 1 260 ? 9.903 -6.004 -8.924 1.00 81.56 260 ALA A C 1
ATOM 2067 O O . ALA A 1 260 ? 9.323 -4.918 -8.833 1.00 81.56 260 ALA A O 1
ATOM 2068 N N . PRO A 1 261 ? 10.689 -6.323 -9.973 1.00 76.94 261 PRO A N 1
ATOM 2069 C CA . PRO A 1 261 ? 10.958 -5.395 -11.062 1.00 76.94 261 PRO A CA 1
ATOM 2070 C C . PRO A 1 261 ? 9.677 -4.999 -11.790 1.00 76.94 261 PRO A C 1
ATOM 2072 O O . PRO A 1 261 ? 8.804 -5.828 -12.063 1.00 76.94 261 PRO A O 1
ATOM 2075 N N . ARG A 1 262 ? 9.591 -3.731 -12.193 1.00 70.31 262 ARG A N 1
ATOM 2076 C CA . ARG A 1 262 ? 8.401 -3.171 -12.837 1.00 70.31 262 ARG A CA 1
ATOM 2077 C C . ARG A 1 262 ? 8.577 -3.089 -14.344 1.00 70.31 262 ARG A C 1
ATOM 2079 O O . ARG A 1 262 ? 8.658 -2.015 -14.926 1.00 70.31 262 ARG A O 1
ATOM 2086 N N . CYS A 1 263 ? 8.562 -4.239 -15.014 1.00 57.38 263 CYS A N 1
ATOM 2087 C CA . CYS A 1 263 ? 8.472 -4.257 -16.474 1.00 57.38 263 CYS A CA 1
ATOM 2088 C C . CYS A 1 263 ? 7.087 -3.745 -16.907 1.00 57.38 263 CYS A C 1
ATOM 2090 O O . CYS A 1 263 ? 6.098 -4.471 -16.836 1.00 57.38 263 CYS A O 1
ATOM 2092 N N . GLY A 1 264 ? 7.002 -2.477 -17.321 1.00 47.88 264 GLY A N 1
ATOM 2093 C CA . GLY A 1 264 ? 5.757 -1.867 -17.793 1.00 47.88 264 GLY A CA 1
ATOM 2094 C C . GLY A 1 264 ? 5.056 -2.722 -18.856 1.00 47.88 264 GLY A C 1
ATOM 2095 O O . GLY A 1 264 ? 5.652 -3.041 -19.881 1.00 47.88 264 GLY A O 1
ATOM 2096 N N . SER A 1 265 ? 3.807 -3.105 -18.562 1.00 40.44 265 SER A N 1
ATOM 2097 C CA . SER A 1 265 ? 2.807 -3.740 -19.439 1.00 40.44 265 SER A CA 1
ATOM 2098 C C . SER A 1 265 ? 3.311 -4.775 -20.457 1.00 40.44 265 SER A C 1
ATOM 2100 O O . SER A 1 265 ? 2.797 -4.843 -21.575 1.00 40.44 265 SER A O 1
ATOM 2102 N N . LEU A 1 266 ? 4.269 -5.618 -20.088 1.00 38.41 266 LEU A N 1
ATOM 2103 C CA . LEU A 1 266 ? 4.314 -6.959 -20.656 1.00 38.41 266 LEU A CA 1
ATOM 2104 C C . LEU A 1 266 ? 3.444 -7.802 -19.732 1.00 38.41 266 LEU A C 1
ATOM 2106 O O . LEU A 1 266 ? 3.922 -8.336 -18.737 1.00 38.41 266 LEU A O 1
ATOM 2110 N N . ASN A 1 267 ? 2.142 -7.846 -20.026 1.00 32.50 267 ASN A N 1
ATOM 2111 C CA . ASN A 1 267 ? 1.277 -8.904 -19.516 1.00 32.50 267 ASN A CA 1
ATOM 2112 C C . ASN A 1 267 ? 1.848 -10.228 -20.045 1.00 32.50 267 ASN A C 1
ATOM 2114 O O . ASN A 1 267 ? 1.489 -10.682 -21.125 1.00 32.50 267 ASN A O 1
ATOM 2118 N N . CYS A 1 268 ? 2.808 -10.789 -19.317 1.00 28.14 268 CYS A N 1
ATOM 2119 C CA . CYS A 1 268 ? 3.188 -12.187 -19.399 1.00 28.14 268 CYS A CA 1
ATOM 2120 C C . CYS A 1 268 ? 2.294 -12.930 -18.403 1.00 28.14 268 CYS A C 1
ATOM 2122 O O . CYS A 1 268 ? 2.729 -13.285 -17.310 1.00 28.14 268 CYS A O 1
ATOM 2124 N N . ALA A 1 269 ? 1.023 -13.064 -18.773 1.00 26.28 269 ALA A N 1
ATOM 2125 C CA . ALA A 1 269 ? 0.051 -13.994 -18.216 1.00 26.28 269 ALA A CA 1
ATOM 2126 C C . ALA A 1 269 ? -0.821 -14.475 -19.377 1.00 26.28 269 ALA A C 1
ATOM 2128 O O . ALA A 1 269 ? -1.267 -13.599 -20.156 1.00 26.28 269 ALA A O 1
#

pLDDT: mean 79.54, std 13.86, range [26.28, 94.38]

Secondary structure (DSSP, 8-state):
--GGG--TT--HHHHHHHHHHHH-EEE--S-SSEEEEEEEEEE-TTSPEEEEEEETT--SPPEEESSHHHHHHHHHHHHHHHHHS-TTSPPP---HHHHHHHHHHHHHHHHHHHT-HHHHHHHHHHHHHTT-TTHHHHHHHHHHHTT--TT---HHHHTSTTTHHHHHHHHHHTS-TT-SS-THHHHHHTTT--HHHHHHHHHHHHHHHTT------SHHHHHHHHHHHHHHHTT-HHHHHHHHHHHGGG---SSTT--S---TT----